Protein AF-A0A2E7HQ67-F1 (afdb_monomer)

Nearest PDB structures (foldseek):
  5z2c-assembly8_H  TM=2.410E-01  e=5.996E+00  Homo sapiens

Structure (mmCIF, N/CA/C/O backbone):
data_AF-A0A2E7HQ67-F1
#
_entry.id   AF-A0A2E7HQ67-F1
#
loop_
_atom_site.group_PDB
_atom_site.id
_atom_site.type_symbol
_atom_site.label_atom_id
_atom_site.label_alt_id
_atom_site.label_comp_id
_atom_site.label_asym_id
_atom_site.label_entity_id
_atom_site.label_seq_id
_atom_site.pdbx_PDB_ins_code
_atom_site.Cartn_x
_atom_site.Cartn_y
_atom_site.Cartn_z
_atom_site.occupancy
_atom_site.B_iso_or_equiv
_atom_site.auth_seq_id
_atom_site.auth_comp_id
_atom_site.auth_asym_id
_atom_site.auth_atom_id
_atom_site.pdbx_PDB_model_num
ATOM 1 N N . MET A 1 1 ? -14.224 23.869 -6.857 1.00 28.44 1 MET A N 1
ATOM 2 C CA . MET A 1 1 ? -14.855 23.280 -8.057 1.00 28.44 1 MET A CA 1
ATOM 3 C C . MET A 1 1 ? -14.082 22.012 -8.406 1.00 28.44 1 MET A C 1
ATOM 5 O O . MET A 1 1 ? -12.952 22.121 -8.859 1.00 28.44 1 MET A O 1
ATOM 9 N N . ILE A 1 2 ? -14.607 20.826 -8.082 1.00 31.45 2 ILE A N 1
ATOM 10 C CA . ILE A 1 2 ? -13.915 19.559 -8.374 1.00 31.45 2 ILE A CA 1
ATOM 11 C C . ILE A 1 2 ? -14.292 19.156 -9.799 1.00 31.45 2 ILE A C 1
ATOM 13 O O . ILE A 1 2 ? -15.446 18.819 -10.054 1.00 31.45 2 ILE A O 1
ATOM 17 N N . GLN A 1 3 ? -13.336 19.195 -10.728 1.00 32.03 3 GLN A N 1
ATOM 18 C CA . GLN A 1 3 ? -13.525 18.547 -12.023 1.00 32.03 3 GLN A CA 1
ATOM 19 C C . GLN A 1 3 ? -13.650 17.041 -11.783 1.00 32.03 3 GLN A C 1
ATOM 21 O O . GLN A 1 3 ? -12.678 16.374 -11.427 1.00 32.03 3 GLN A O 1
ATOM 26 N N . HIS A 1 4 ? -14.852 16.500 -11.983 1.00 40.19 4 HIS A N 1
ATOM 27 C CA . HIS A 1 4 ? -15.038 15.063 -12.121 1.00 40.19 4 HIS A CA 1
ATOM 28 C C . HIS A 1 4 ? -14.360 14.618 -13.419 1.00 40.19 4 HIS A C 1
ATOM 30 O O . HIS A 1 4 ? -14.983 14.599 -14.480 1.00 40.19 4 HIS A O 1
ATOM 36 N N . PHE A 1 5 ? -13.077 14.262 -13.333 1.00 53.22 5 PHE A N 1
ATOM 37 C CA . PHE A 1 5 ? -12.394 13.531 -14.392 1.00 53.22 5 PHE A CA 1
ATOM 38 C C . PHE A 1 5 ? -13.184 12.247 -14.664 1.00 53.22 5 PHE A C 1
ATOM 40 O O . PHE A 1 5 ? -13.186 11.314 -13.859 1.00 53.22 5 PHE A O 1
ATOM 47 N N . LYS A 1 6 ? -13.908 12.224 -15.789 1.00 64.12 6 LYS A N 1
ATOM 48 C CA . LYS A 1 6 ? -14.568 11.019 -16.288 1.00 64.12 6 LYS A CA 1
ATOM 49 C C . LYS A 1 6 ? -13.471 10.030 -16.674 1.00 64.12 6 LYS A C 1
ATOM 51 O O . LYS A 1 6 ? -12.767 10.248 -17.656 1.00 64.12 6 LYS A O 1
ATOM 56 N N . TYR A 1 7 ? -13.332 8.966 -15.885 1.00 70.19 7 TYR A N 1
ATOM 57 C CA . TYR A 1 7 ? -12.450 7.844 -16.198 1.00 70.19 7 TYR A CA 1
ATOM 58 C C . TYR A 1 7 ? -12.752 7.296 -17.594 1.00 70.19 7 TYR A C 1
ATOM 60 O O . TYR A 1 7 ? -13.919 7.223 -17.996 1.00 70.19 7 TYR A O 1
ATOM 68 N N . ASN A 1 8 ? -11.722 6.859 -18.316 1.00 81.38 8 ASN A N 1
ATOM 69 C CA . ASN A 1 8 ? -11.943 6.123 -19.557 1.00 81.38 8 ASN A CA 1
ATOM 70 C C . ASN A 1 8 ? -12.493 4.723 -19.220 1.00 81.38 8 ASN A C 1
ATOM 72 O O . ASN A 1 8 ? -11.781 3.897 -18.651 1.00 81.38 8 ASN A O 1
ATOM 76 N N . GLY A 1 9 ? -13.765 4.476 -19.551 1.00 81.38 9 GLY A N 1
ATOM 77 C CA . GLY A 1 9 ? -14.476 3.248 -19.179 1.00 81.38 9 GLY A CA 1
ATOM 78 C C . GLY A 1 9 ? -13.856 1.971 -19.749 1.00 81.38 9 GLY A C 1
ATOM 79 O O . GLY A 1 9 ? -13.684 1.008 -19.010 1.00 81.38 9 GLY A O 1
ATOM 80 N N . GLU A 1 10 ? -13.451 1.974 -21.022 1.00 84.38 10 GLU A N 1
ATOM 81 C CA . GLU A 1 10 ? -12.806 0.808 -21.646 1.00 84.38 10 GLU A CA 1
ATOM 82 C C . GLU A 1 10 ? -11.435 0.523 -21.025 1.00 84.38 10 GLU A C 1
ATOM 84 O O . GLU A 1 10 ? -11.124 -0.618 -20.688 1.00 84.38 10 GLU A O 1
ATOM 89 N N . ARG A 1 11 ? -10.638 1.566 -20.756 1.00 82.00 11 ARG A N 1
ATOM 90 C CA . ARG A 1 11 ? -9.356 1.407 -20.055 1.00 82.00 11 ARG A CA 1
ATOM 91 C C . ARG A 1 11 ? -9.545 0.861 -18.637 1.00 82.00 11 ARG A C 1
ATOM 93 O O . ARG A 1 11 ? -8.782 -0.004 -18.216 1.00 82.00 11 ARG A O 1
ATOM 100 N N . LEU A 1 12 ? -10.564 1.331 -17.915 1.00 86.81 12 LEU A N 1
ATOM 101 C CA . LEU A 1 12 ? -10.869 0.834 -16.574 1.00 86.81 12 LEU A CA 1
ATOM 102 C C . LEU A 1 12 ? -11.223 -0.663 -16.599 1.00 86.81 12 LEU A C 1
ATOM 104 O O . LEU A 1 12 ? -10.689 -1.396 -15.774 1.00 86.81 12 LEU A O 1
ATOM 108 N N . LYS A 1 13 ? -12.011 -1.134 -17.581 1.00 88.75 13 LYS A N 1
ATOM 109 C CA . LYS A 1 13 ? -12.299 -2.572 -17.767 1.00 88.75 13 LYS A CA 1
ATOM 110 C C . LYS A 1 13 ? -11.027 -3.404 -17.953 1.00 88.75 13 LYS A C 1
ATOM 112 O O . LYS A 1 13 ? -10.923 -4.473 -17.360 1.00 88.75 13 LYS A O 1
ATOM 117 N N . HIS A 1 14 ? -10.058 -2.925 -18.739 1.00 88.31 14 HIS A N 1
ATOM 118 C CA . HIS A 1 14 ? -8.780 -3.626 -18.912 1.00 88.31 14 HIS A CA 1
ATOM 119 C C . HIS A 1 14 ? -7.987 -3.721 -17.601 1.00 88.31 14 HIS A C 1
ATOM 121 O O . HIS A 1 14 ? -7.414 -4.773 -17.320 1.00 88.31 14 HIS A O 1
ATOM 127 N N . TYR A 1 15 ? -7.991 -2.672 -16.770 1.00 90.44 15 TYR A N 1
ATOM 128 C CA . TYR A 1 15 ? -7.360 -2.728 -15.449 1.00 90.44 15 TYR A CA 1
ATOM 129 C C . TYR A 1 15 ? -8.130 -3.600 -14.448 1.00 90.44 15 TYR A C 1
ATOM 131 O O . TYR A 1 15 ? -7.492 -4.315 -13.682 1.00 90.44 15 TYR A O 1
ATOM 139 N N . ASP A 1 16 ? -9.466 -3.591 -14.452 1.00 91.19 16 ASP A N 1
ATOM 140 C CA . ASP A 1 16 ? -10.273 -4.505 -13.630 1.00 91.19 16 ASP A CA 1
ATOM 141 C C . ASP A 1 16 ? -9.982 -5.969 -14.008 1.00 91.19 16 ASP A C 1
ATOM 143 O O . ASP A 1 16 ? -9.670 -6.775 -13.134 1.00 91.19 16 ASP A O 1
ATOM 147 N N . ALA A 1 17 ? -9.989 -6.308 -15.303 1.00 91.12 17 ALA A N 1
ATOM 148 C CA . ALA A 1 17 ? -9.655 -7.651 -15.785 1.00 91.12 17 ALA A CA 1
ATOM 149 C C . ALA A 1 17 ? -8.213 -8.060 -15.430 1.00 91.12 17 ALA A C 1
ATOM 151 O O . ALA A 1 17 ? -7.981 -9.178 -14.965 1.00 91.12 17 ALA A O 1
ATOM 152 N N . LEU A 1 18 ? -7.249 -7.141 -15.583 1.00 90.69 18 LEU A N 1
ATOM 153 C CA . LEU A 1 18 ? -5.870 -7.355 -15.148 1.00 90.69 18 LEU A CA 1
ATOM 154 C C . LEU A 1 18 ? -5.814 -7.684 -13.655 1.00 90.69 18 LEU A C 1
ATOM 156 O O . LEU A 1 18 ? -5.290 -8.733 -13.289 1.00 90.69 18 LEU A O 1
ATOM 160 N N . PHE A 1 19 ? -6.337 -6.818 -12.787 1.00 92.50 19 PHE A N 1
ATOM 161 C CA . PHE A 1 19 ? -6.188 -7.004 -11.347 1.00 92.50 19 PHE A CA 1
ATOM 162 C C . PHE A 1 19 ? -6.984 -8.200 -10.816 1.00 92.50 19 PHE A C 1
ATOM 164 O O . PHE A 1 19 ? -6.483 -8.879 -9.923 1.00 92.50 19 PHE A O 1
ATOM 171 N N . GLU A 1 20 ? -8.132 -8.551 -11.400 1.00 92.62 20 GLU A N 1
ATOM 172 C CA . GLU A 1 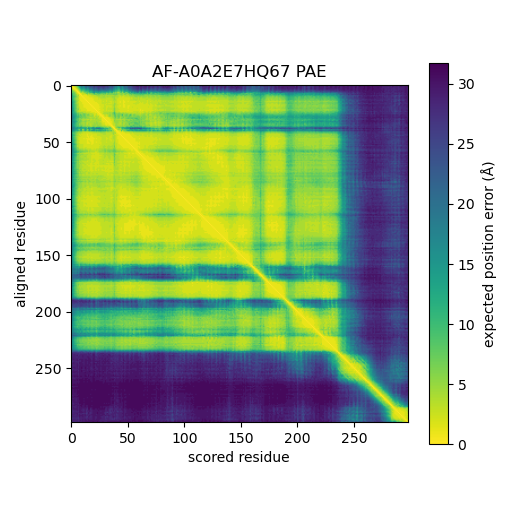20 ? -8.792 -9.829 -11.099 1.00 92.62 20 GLU A CA 1
ATOM 173 C C . GLU A 1 20 ? -7.893 -11.029 -11.443 1.00 92.62 20 GLU A C 1
ATOM 175 O O . GLU A 1 20 ? -7.732 -11.916 -10.605 1.00 92.62 20 GLU A O 1
ATOM 180 N N . SER A 1 21 ? -7.231 -11.034 -12.609 1.00 91.62 21 SER A N 1
ATOM 181 C CA . SER A 1 21 ? -6.288 -12.106 -12.979 1.00 91.62 21 SER A CA 1
ATOM 182 C C . SER A 1 21 ? -5.027 -12.128 -12.097 1.00 91.62 21 SER A C 1
ATOM 184 O O . SER A 1 21 ? -4.523 -13.198 -11.755 1.00 91.62 21 SER A O 1
ATOM 186 N N . VAL A 1 22 ? -4.532 -10.967 -11.648 1.00 90.69 22 VAL A N 1
ATOM 187 C CA . VAL A 1 22 ? -3.381 -10.870 -10.729 1.00 90.69 22 VAL A CA 1
ATOM 188 C C . VAL A 1 22 ? -3.737 -11.441 -9.357 1.00 90.69 22 VAL A C 1
ATOM 190 O O . VAL A 1 22 ? -2.976 -12.248 -8.816 1.00 90.69 22 VAL A O 1
ATOM 193 N N . LEU A 1 23 ? -4.911 -11.086 -8.823 1.00 91.00 23 LEU A N 1
ATOM 194 C CA . LEU A 1 23 ? -5.419 -11.604 -7.549 1.00 91.00 23 LEU A CA 1
ATOM 195 C C . LEU A 1 23 ? -5.818 -13.088 -7.626 1.00 91.00 23 LEU A C 1
ATOM 197 O O . LEU A 1 23 ? -5.727 -13.773 -6.611 1.00 91.00 23 LEU A O 1
ATOM 201 N N . ALA A 1 24 ? -6.200 -13.599 -8.801 1.00 89.62 24 ALA A N 1
ATOM 202 C CA . ALA A 1 24 ? -6.407 -15.030 -9.041 1.00 89.62 24 ALA A CA 1
ATOM 203 C C . ALA A 1 24 ? -5.090 -15.819 -9.199 1.00 89.62 24 ALA A C 1
ATOM 205 O O . ALA A 1 24 ? -5.031 -16.982 -8.820 1.00 89.62 24 ALA A O 1
ATOM 206 N N . GLY A 1 25 ? -4.028 -15.186 -9.713 1.00 87.75 25 GLY A N 1
ATOM 207 C CA . GLY A 1 25 ? -2.767 -15.856 -10.075 1.00 87.75 25 GLY A CA 1
ATOM 208 C C . GLY A 1 25 ? -2.684 -16.293 -11.546 1.00 87.75 25 GLY A C 1
ATOM 209 O O . GLY A 1 25 ? -1.703 -16.902 -11.950 1.00 87.75 25 GLY A O 1
ATOM 210 N N . GLU A 1 26 ? -3.671 -15.923 -12.362 1.00 89.81 26 GLU A N 1
ATOM 211 C CA . GLU A 1 26 ? -3.878 -16.374 -13.751 1.00 89.81 26 GLU A CA 1
ATOM 212 C C . GLU A 1 26 ? -3.370 -15.358 -14.799 1.00 89.81 26 GLU A C 1
ATOM 214 O O . GLU A 1 26 ? -3.684 -15.428 -15.986 1.00 89.81 26 GLU A O 1
ATOM 219 N N . HIS A 1 27 ? -2.616 -14.350 -14.362 1.00 85.25 27 HIS A N 1
ATOM 220 C CA . HIS A 1 27 ? -2.232 -13.204 -15.181 1.00 85.25 27 HIS A CA 1
ATOM 221 C C . HIS A 1 27 ? -1.064 -13.504 -16.139 1.00 85.25 27 HIS A C 1
ATOM 223 O O . HIS A 1 27 ? -0.036 -14.068 -15.764 1.00 85.25 27 HIS A O 1
ATOM 229 N N . SER A 1 28 ? -1.151 -13.006 -17.377 1.00 84.88 28 SER A N 1
ATOM 230 C CA . SER A 1 28 ? 0.008 -12.971 -18.276 1.00 84.88 28 SER A CA 1
ATOM 231 C C . SER A 1 28 ? 0.980 -11.871 -17.844 1.00 84.88 28 SER A C 1
ATOM 233 O O . SER A 1 28 ? 0.664 -10.682 -17.945 1.00 84.88 28 SER A O 1
ATOM 235 N N . LYS A 1 29 ? 2.191 -12.255 -17.416 1.00 79.00 29 LYS A N 1
ATOM 236 C CA . LYS A 1 29 ? 3.254 -11.322 -16.990 1.00 79.00 29 LYS A CA 1
ATOM 237 C C . LYS A 1 29 ? 3.586 -10.263 -18.051 1.00 79.00 29 LYS A C 1
ATOM 239 O O . LYS A 1 29 ? 3.866 -9.123 -17.699 1.00 79.00 29 LYS A O 1
ATOM 244 N N . ALA A 1 30 ? 3.511 -10.607 -19.339 1.00 77.56 30 ALA A N 1
ATOM 245 C CA . ALA A 1 30 ? 3.768 -9.669 -20.436 1.00 77.56 30 ALA A CA 1
ATOM 246 C C . ALA A 1 30 ? 2.645 -8.628 -20.606 1.00 77.56 30 ALA A C 1
ATOM 248 O O . ALA A 1 30 ? 2.921 -7.444 -20.790 1.00 77.56 30 ALA A O 1
ATOM 249 N N . VAL A 1 31 ? 1.379 -9.050 -20.507 1.00 78.38 31 VAL A N 1
ATOM 250 C CA . VAL A 1 31 ? 0.217 -8.144 -20.587 1.00 78.38 31 VAL A CA 1
ATOM 251 C C . VAL A 1 31 ? 0.168 -7.233 -19.359 1.00 78.38 31 VAL A C 1
ATOM 253 O O . VAL A 1 31 ? -0.016 -6.026 -19.492 1.00 78.38 31 VAL A O 1
ATOM 256 N N . ALA A 1 32 ? 0.406 -7.801 -18.176 1.00 80.50 32 ALA A N 1
ATOM 257 C CA . ALA A 1 32 ? 0.485 -7.072 -16.918 1.00 80.50 32 ALA A CA 1
ATOM 258 C C . ALA A 1 32 ? 1.593 -6.008 -16.932 1.00 80.50 32 ALA A C 1
ATOM 260 O O . ALA A 1 32 ? 1.319 -4.851 -16.622 1.00 80.50 32 ALA A O 1
ATOM 261 N N . ALA A 1 33 ? 2.810 -6.363 -17.363 1.00 79.56 33 ALA A N 1
ATOM 262 C CA . ALA A 1 33 ? 3.918 -5.417 -17.475 1.00 79.56 33 ALA A CA 1
ATOM 263 C C . ALA A 1 33 ? 3.577 -4.233 -18.395 1.00 79.56 33 ALA A C 1
ATOM 265 O O . ALA A 1 33 ? 3.714 -3.090 -17.976 1.00 79.56 33 ALA A O 1
ATOM 266 N N . ASN A 1 34 ? 3.054 -4.486 -19.602 1.00 77.44 34 ASN A N 1
ATOM 267 C CA . ASN A 1 34 ? 2.672 -3.423 -20.543 1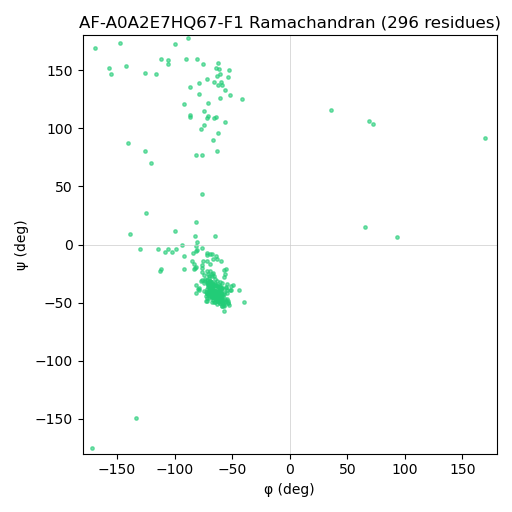.00 77.44 34 ASN A CA 1
ATOM 268 C C . ASN A 1 34 ? 1.609 -2.466 -19.975 1.00 77.44 34 ASN A C 1
ATOM 270 O O . ASN A 1 34 ? 1.674 -1.261 -20.206 1.00 77.44 34 ASN A O 1
ATOM 274 N N . LEU A 1 35 ? 0.637 -2.988 -19.223 1.00 76.62 35 LEU A N 1
ATOM 275 C CA . LEU A 1 35 ? -0.416 -2.182 -18.600 1.00 76.62 35 LEU A CA 1
ATOM 276 C C . LEU A 1 35 ? 0.092 -1.370 -17.393 1.00 76.62 35 LEU A C 1
ATOM 278 O O . LEU A 1 35 ? -0.391 -0.264 -17.162 1.00 76.62 35 LEU A O 1
ATOM 282 N N . LEU A 1 36 ? 1.088 -1.868 -16.655 1.00 80.06 36 LEU A N 1
ATOM 283 C CA . LEU A 1 36 ? 1.684 -1.178 -15.501 1.00 80.06 36 LEU A CA 1
ATOM 284 C C . LEU A 1 36 ? 2.717 -0.094 -15.878 1.00 80.06 36 LEU A C 1
ATOM 286 O O . LEU A 1 36 ? 3.187 0.627 -15.003 1.00 80.06 36 LEU A O 1
ATOM 290 N N . VAL A 1 37 ? 3.044 0.066 -17.165 1.00 78.25 37 VAL A N 1
ATOM 291 C CA . VAL A 1 37 ? 3.878 1.175 -17.677 1.00 78.25 37 VAL A CA 1
ATOM 292 C C . VAL A 1 37 ? 3.063 2.463 -17.917 1.00 78.25 37 VAL A C 1
ATOM 294 O O . VAL A 1 37 ? 3.644 3.544 -18.029 1.00 78.25 37 VAL A O 1
ATOM 297 N N . ASP A 1 38 ? 1.725 2.390 -17.987 1.00 67.62 38 ASP A N 1
ATOM 298 C CA . ASP A 1 38 ? 0.869 3.537 -18.333 1.00 67.62 38 ASP A CA 1
ATOM 299 C C . ASP A 1 38 ? 0.999 4.710 -17.343 1.00 67.62 38 ASP A C 1
ATOM 301 O O . ASP A 1 38 ? 1.150 4.568 -16.133 1.00 67.62 38 ASP A O 1
ATOM 305 N N . ILE A 1 39 ? 0.860 5.920 -17.870 1.00 56.78 39 ILE A N 1
ATOM 306 C CA . ILE A 1 39 ? 1.023 7.187 -17.148 1.00 56.78 39 ILE A CA 1
ATOM 307 C C . ILE A 1 39 ? -0.235 7.612 -16.361 1.00 56.78 39 ILE A C 1
ATOM 309 O O . ILE A 1 39 ? -0.293 8.734 -15.856 1.00 56.78 39 ILE A O 1
ATOM 313 N N . ARG A 1 40 ? -1.277 6.768 -16.277 1.00 66.69 40 ARG A N 1
ATOM 314 C CA . ARG A 1 40 ? -2.626 7.140 -15.786 1.00 66.69 40 ARG A CA 1
ATOM 315 C C . ARG A 1 40 ? -3.082 6.332 -14.571 1.00 66.69 40 ARG A C 1
ATOM 317 O O . ARG A 1 40 ? -4.027 5.550 -14.606 1.00 66.69 40 ARG A O 1
ATOM 324 N N . TRP A 1 41 ? -2.434 6.596 -13.443 1.00 72.88 41 TRP A N 1
ATOM 325 C CA . TRP A 1 41 ? -2.592 5.840 -12.194 1.00 72.88 41 TRP A CA 1
ATOM 326 C C . TRP A 1 41 ? -3.921 6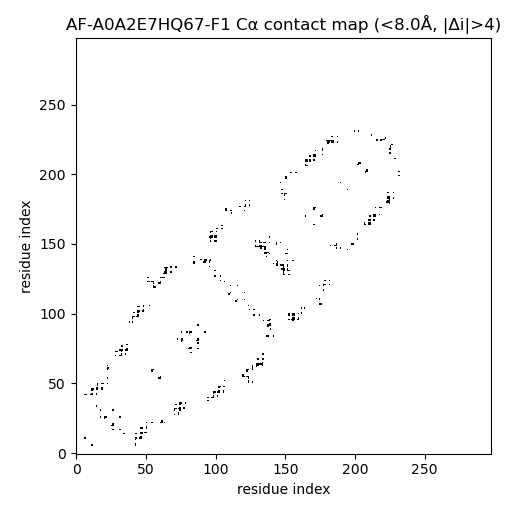.037 -11.450 1.00 72.88 41 TRP A C 1
ATOM 328 O O . TRP A 1 41 ? -4.207 5.319 -10.487 1.00 72.88 41 TRP A O 1
ATOM 338 N N . ALA A 1 42 ? -4.769 6.970 -11.894 1.00 76.81 42 ALA A N 1
ATOM 339 C CA . ALA A 1 42 ? -6.094 7.194 -11.318 1.00 76.81 42 ALA A CA 1
ATOM 340 C C . ALA A 1 42 ? -7.058 6.031 -11.622 1.00 76.81 42 ALA A C 1
ATOM 342 O O . ALA A 1 42 ? -7.750 5.565 -10.712 1.00 76.81 42 ALA A O 1
ATOM 343 N N . GLU A 1 43 ? -7.071 5.536 -12.863 1.00 84.44 43 GLU A N 1
ATOM 344 C CA . GLU A 1 43 ? -7.772 4.317 -13.274 1.00 84.44 43 GLU A CA 1
ATOM 345 C C . GLU A 1 43 ? -7.159 3.069 -12.622 1.00 84.44 43 GLU A C 1
ATOM 347 O O . GLU A 1 43 ? -7.892 2.276 -12.034 1.00 84.44 43 GLU A O 1
ATOM 352 N N . VAL A 1 44 ? -5.827 2.930 -12.657 1.00 88.50 44 VAL A N 1
ATOM 353 C CA . VAL A 1 44 ? -5.096 1.758 -12.129 1.00 88.50 44 VAL A CA 1
ATOM 354 C C . VAL A 1 44 ? -5.413 1.530 -10.646 1.00 88.50 44 VAL A C 1
ATOM 356 O O . VAL A 1 44 ? -5.889 0.466 -10.255 1.00 88.50 44 VAL A O 1
ATOM 359 N N . SER A 1 45 ? -5.254 2.565 -9.814 1.00 90.69 45 SER A N 1
ATOM 360 C CA . SER A 1 45 ? -5.583 2.498 -8.381 1.00 90.69 45 SER A CA 1
ATOM 361 C C . SER A 1 45 ? -7.084 2.340 -8.100 1.00 90.69 45 SER A C 1
ATOM 363 O O . SER A 1 45 ? -7.458 1.835 -7.043 1.00 90.69 45 SER A O 1
ATOM 365 N N . ARG A 1 46 ? -7.972 2.758 -9.018 1.00 90.12 46 ARG A N 1
ATOM 366 C CA . ARG A 1 46 ? -9.425 2.540 -8.896 1.00 90.12 46 ARG A CA 1
ATOM 367 C C . ARG A 1 46 ? -9.794 1.082 -9.148 1.00 90.12 46 ARG A C 1
ATOM 369 O O . ARG A 1 46 ? -10.540 0.523 -8.345 1.00 90.12 46 ARG A O 1
ATOM 376 N N . ALA A 1 47 ? -9.286 0.495 -10.228 1.00 92.56 47 ALA A N 1
ATOM 377 C CA . ALA A 1 47 ? -9.488 -0.912 -10.548 1.00 92.56 47 ALA A CA 1
ATOM 378 C C . ALA A 1 47 ? -8.917 -1.802 -9.441 1.00 92.56 47 ALA A C 1
ATOM 380 O O . ALA A 1 47 ? -9.648 -2.616 -8.883 1.00 92.56 47 ALA A O 1
ATOM 381 N N . PHE A 1 48 ? -7.664 -1.575 -9.027 1.00 94.25 48 PHE A N 1
ATOM 382 C CA . PHE A 1 48 ? -7.038 -2.385 -7.983 1.00 94.25 48 PHE A CA 1
ATOM 383 C C . PHE A 1 48 ? -7.801 -2.320 -6.653 1.00 94.25 48 PHE A C 1
ATOM 385 O O . PHE A 1 48 ? -8.157 -3.364 -6.109 1.00 94.25 48 PHE A O 1
ATOM 392 N N . ALA A 1 49 ? -8.163 -1.120 -6.173 1.00 94.75 49 ALA A N 1
ATOM 393 C CA . ALA A 1 49 ? -8.987 -0.981 -4.969 1.00 94.75 49 ALA A CA 1
ATOM 394 C C . ALA A 1 49 ? -10.331 -1.724 -5.101 1.00 94.75 49 ALA A C 1
ATOM 396 O O . ALA A 1 49 ? -10.759 -2.394 -4.165 1.00 94.75 49 ALA A O 1
ATOM 397 N N . SER A 1 50 ? -10.972 -1.653 -6.271 1.00 94.81 50 SER A N 1
ATOM 398 C CA . SER A 1 50 ? -12.253 -2.319 -6.541 1.00 94.81 50 SER A CA 1
ATOM 399 C C . SER A 1 50 ? -12.123 -3.849 -6.550 1.00 94.81 50 SER A C 1
ATOM 401 O O . SER A 1 50 ? -12.970 -4.531 -5.977 1.00 94.81 50 SER A O 1
ATOM 403 N N . CYS A 1 51 ? -11.037 -4.391 -7.110 1.00 96.00 51 CYS A N 1
ATOM 404 C CA . CYS A 1 51 ? -10.713 -5.820 -7.066 1.00 96.00 51 CYS A CA 1
ATOM 405 C C . CYS A 1 51 ? -10.440 -6.292 -5.626 1.00 96.00 51 CYS A C 1
ATOM 407 O O . CYS A 1 51 ? -11.004 -7.296 -5.191 1.00 96.00 51 CYS A O 1
ATOM 409 N N . LEU A 1 52 ? -9.646 -5.540 -4.850 1.00 96.38 52 LEU A N 1
ATOM 410 C CA . LEU A 1 52 ? -9.376 -5.841 -3.437 1.00 96.38 52 LEU A CA 1
ATOM 411 C C . LEU A 1 52 ? -10.657 -5.863 -2.590 1.00 96.38 52 LEU A C 1
ATOM 413 O O . LEU A 1 52 ? -10.819 -6.751 -1.755 1.00 96.38 52 LEU A O 1
ATOM 417 N N . LEU A 1 53 ? -11.575 -4.919 -2.820 1.00 95.06 53 LEU A N 1
ATOM 418 C CA . LEU A 1 53 ? -12.871 -4.849 -2.138 1.00 95.06 53 LEU A CA 1
ATOM 419 C C . LEU A 1 53 ? -13.772 -6.047 -2.470 1.00 95.06 53 LEU A C 1
ATOM 421 O O . LEU A 1 53 ? -14.397 -6.596 -1.566 1.00 95.06 53 LEU A O 1
ATOM 425 N N . ARG A 1 54 ? -13.824 -6.478 -3.739 1.00 94.94 54 ARG A N 1
ATOM 426 C CA . ARG A 1 54 ? -14.574 -7.681 -4.145 1.00 94.94 54 ARG A CA 1
ATOM 427 C C . ARG A 1 54 ? -13.964 -8.947 -3.538 1.00 94.94 54 ARG A C 1
ATOM 429 O O . ARG A 1 54 ? -14.672 -9.748 -2.934 1.00 94.94 54 ARG A O 1
ATOM 436 N N . ARG A 1 55 ? -12.645 -9.126 -3.655 1.00 94.62 55 ARG A N 1
ATOM 437 C CA . ARG A 1 55 ? -11.958 -10.346 -3.198 1.00 94.62 55 ARG A CA 1
ATOM 438 C C . ARG A 1 55 ? -11.944 -10.494 -1.676 1.00 94.62 55 ARG A C 1
ATOM 440 O O . ARG A 1 55 ? -12.146 -11.605 -1.195 1.00 94.62 55 ARG A O 1
ATOM 447 N N . SER A 1 56 ? -11.785 -9.407 -0.916 1.00 95.25 56 SER A N 1
ATOM 448 C CA . SER A 1 56 ? -11.763 -9.467 0.556 1.00 95.25 56 SER A CA 1
ATOM 449 C C . SER A 1 56 ? -13.096 -9.912 1.172 1.00 95.25 56 SER A C 1
ATOM 451 O O . SER A 1 56 ? -13.092 -10.554 2.230 1.00 95.25 56 SER A O 1
ATOM 453 N N . GLN A 1 57 ? -14.215 -9.612 0.497 1.00 93.19 57 GLN A N 1
ATOM 454 C CA . GLN A 1 57 ? -15.558 -10.080 0.850 1.00 93.19 57 GLN A CA 1
ATOM 455 C C . GLN A 1 57 ? -15.706 -11.592 0.654 1.00 93.19 57 GLN A C 1
ATOM 457 O O . GLN A 1 57 ? -16.246 -12.257 1.534 1.00 93.19 57 GLN A O 1
ATOM 462 N N . VAL A 1 58 ? -15.193 -12.129 -0.460 1.00 92.81 58 VAL A N 1
ATOM 463 C CA . VAL A 1 58 ? -15.297 -13.557 -0.809 1.00 92.81 58 VAL A CA 1
ATOM 464 C C . VAL A 1 58 ? -14.406 -14.429 0.078 1.00 92.81 58 VAL A C 1
ATOM 466 O O . VAL A 1 58 ? -14.853 -15.462 0.570 1.00 92.81 58 VAL A O 1
ATOM 469 N N . GLY A 1 59 ? -13.148 -14.044 0.308 1.00 90.00 59 GLY A N 1
ATOM 470 C CA . GLY A 1 59 ? -12.187 -14.953 0.931 1.00 90.00 59 GLY A CA 1
ATOM 471 C C . GLY A 1 59 ? -10.848 -14.319 1.305 1.00 90.00 59 GLY A C 1
ATOM 472 O O . GLY A 1 59 ? -10.686 -13.099 1.215 1.00 90.00 59 GLY A O 1
ATOM 473 N N . PRO A 1 60 ? -9.883 -15.128 1.781 1.00 91.44 60 PRO A N 1
ATOM 474 C CA . PRO A 1 60 ? -8.498 -14.689 1.883 1.00 91.44 60 PRO A CA 1
ATOM 475 C C . PRO A 1 60 ? -7.972 -14.308 0.494 1.00 91.44 60 PRO A C 1
ATOM 477 O O . PRO A 1 60 ? -8.250 -14.979 -0.499 1.00 91.44 60 PRO A O 1
ATOM 480 N N . ILE A 1 61 ? -7.203 -13.224 0.431 1.00 94.06 61 ILE A N 1
ATOM 481 C CA . ILE A 1 61 ? -6.454 -12.851 -0.769 1.00 94.06 61 ILE A CA 1
ATOM 482 C C . ILE A 1 61 ? -5.117 -13.594 -0.699 1.00 94.06 61 ILE A C 1
ATOM 484 O O . ILE A 1 61 ? -4.514 -13.662 0.372 1.00 94.06 61 ILE A O 1
ATOM 488 N N . ARG A 1 62 ? -4.685 -14.193 -1.814 1.00 93.44 62 ARG A N 1
ATOM 489 C CA . ARG A 1 62 ? -3.397 -14.898 -1.900 1.00 93.44 62 ARG A CA 1
ATOM 490 C C . ARG A 1 62 ? -2.219 -13.931 -1.663 1.00 93.44 62 ARG A C 1
ATOM 492 O O . ARG A 1 62 ? -2.378 -12.752 -1.978 1.00 93.44 62 ARG A O 1
ATOM 499 N N . PRO A 1 63 ? -1.042 -14.412 -1.222 1.00 94.00 63 PRO A N 1
ATOM 500 C CA . PRO A 1 63 ? 0.153 -13.579 -1.123 1.00 94.00 63 PRO A CA 1
ATOM 501 C C . PRO A 1 63 ? 0.521 -12.926 -2.464 1.00 94.00 63 PRO A C 1
ATOM 503 O O . PRO A 1 63 ? 0.548 -13.605 -3.495 1.00 94.00 63 PRO A O 1
ATOM 506 N N . LEU A 1 64 ? 0.809 -11.622 -2.450 1.00 94.00 64 LEU A N 1
ATOM 507 C CA . LEU A 1 64 ? 1.072 -10.816 -3.649 1.00 94.00 64 LEU A CA 1
ATOM 508 C C . LEU A 1 64 ? 2.516 -10.317 -3.780 1.00 94.00 64 LEU A C 1
ATOM 510 O O . LEU A 1 64 ? 2.914 -9.981 -4.890 1.00 94.00 64 LEU A O 1
ATOM 514 N N . ALA A 1 65 ? 3.297 -10.255 -2.696 1.00 92.88 65 ALA A N 1
ATOM 515 C CA . ALA A 1 65 ? 4.562 -9.508 -2.674 1.00 92.88 65 ALA A CA 1
ATOM 516 C C . ALA A 1 65 ? 5.574 -9.958 -3.748 1.00 92.88 65 ALA A C 1
ATOM 518 O O . ALA A 1 65 ? 6.032 -9.144 -4.548 1.00 92.88 65 ALA A O 1
ATOM 519 N N . ALA A 1 66 ? 5.878 -11.258 -3.826 1.00 91.44 66 ALA A N 1
ATOM 520 C CA . ALA A 1 66 ? 6.821 -11.785 -4.818 1.00 91.44 66 ALA A CA 1
ATOM 521 C C . ALA A 1 66 ? 6.314 -11.607 -6.263 1.00 91.44 66 ALA A C 1
ATOM 523 O O . ALA A 1 66 ? 7.042 -11.131 -7.133 1.00 91.44 66 ALA A O 1
ATOM 524 N N . ASP A 1 67 ? 5.043 -11.927 -6.514 1.00 89.94 67 ASP A N 1
ATOM 525 C CA . ASP A 1 67 ? 4.454 -11.846 -7.853 1.00 89.94 67 ASP A CA 1
ATOM 526 C C . ASP A 1 67 ? 4.343 -10.407 -8.355 1.00 89.94 67 ASP A C 1
ATOM 528 O O . ASP A 1 67 ? 4.708 -10.121 -9.495 1.00 89.94 67 ASP A O 1
ATOM 532 N N . PHE A 1 68 ? 3.881 -9.485 -7.510 1.00 91.06 68 PHE A N 1
ATOM 533 C CA . PHE A 1 68 ? 3.796 -8.070 -7.860 1.00 91.06 68 PHE A CA 1
ATOM 534 C C . PHE A 1 68 ? 5.197 -7.459 -8.028 1.00 91.06 68 PHE A C 1
ATOM 536 O O . PHE A 1 68 ? 5.390 -6.621 -8.908 1.00 91.06 68 PHE A O 1
ATOM 543 N N . GLY A 1 69 ? 6.189 -7.944 -7.269 1.00 91.50 69 GLY A N 1
ATOM 544 C CA . GLY A 1 69 ? 7.605 -7.612 -7.449 1.00 91.50 69 GLY A CA 1
ATOM 545 C C . GLY A 1 69 ? 8.108 -8.017 -8.836 1.00 91.50 69 GLY A C 1
ATOM 546 O O . GLY A 1 69 ? 8.645 -7.197 -9.576 1.00 91.50 69 GLY A O 1
ATOM 547 N N . HIS A 1 70 ? 7.831 -9.253 -9.261 1.00 90.56 70 HIS A N 1
ATOM 548 C CA . HIS A 1 70 ? 8.148 -9.713 -10.615 1.00 90.56 70 HIS A CA 1
ATOM 549 C C . HIS A 1 70 ? 7.404 -8.942 -11.718 1.00 90.56 70 HIS A C 1
ATOM 551 O O . HIS A 1 70 ? 7.938 -8.788 -12.819 1.00 90.56 70 HIS A O 1
ATOM 557 N N . LEU A 1 71 ? 6.188 -8.455 -11.452 1.00 90.56 71 LEU A N 1
ATOM 558 C CA . LEU A 1 71 ? 5.440 -7.625 -12.397 1.00 90.56 71 LEU A CA 1
ATOM 559 C C . LEU A 1 71 ? 6.045 -6.231 -12.564 1.00 90.56 71 LEU A C 1
ATOM 561 O O . LEU A 1 71 ? 6.204 -5.790 -13.704 1.00 90.56 71 LEU A O 1
ATOM 565 N N . ILE A 1 72 ? 6.404 -5.551 -11.470 1.00 91.44 72 ILE A N 1
ATOM 566 C CA . ILE A 1 72 ? 7.010 -4.216 -11.553 1.00 91.44 72 ILE A CA 1
ATOM 567 C C . ILE A 1 72 ? 8.442 -4.280 -12.103 1.00 91.44 72 ILE A C 1
ATOM 569 O O . ILE A 1 72 ? 8.794 -3.456 -12.946 1.00 91.44 72 ILE A O 1
ATOM 573 N N . ASP A 1 73 ? 9.214 -5.317 -11.753 1.00 92.19 73 ASP A N 1
ATOM 574 C CA . ASP A 1 73 ? 10.506 -5.631 -12.377 1.00 92.19 73 ASP A CA 1
ATOM 575 C C . ASP A 1 73 ? 10.370 -5.739 -13.896 1.00 92.19 73 ASP A C 1
ATOM 577 O O . ASP A 1 73 ? 11.135 -5.130 -14.649 1.00 92.19 73 ASP A O 1
ATOM 581 N N . ARG A 1 74 ? 9.370 -6.496 -14.365 1.00 91.06 74 ARG A N 1
ATOM 582 C CA . ARG A 1 74 ? 9.161 -6.687 -15.798 1.00 91.06 74 ARG A CA 1
ATOM 583 C C . ARG A 1 74 ? 8.645 -5.422 -16.484 1.00 91.06 74 ARG A C 1
ATOM 585 O O . ARG A 1 74 ? 9.025 -5.173 -17.624 1.00 91.06 74 ARG A O 1
ATOM 592 N N . ALA A 1 75 ? 7.826 -4.613 -15.812 1.00 90.38 75 ALA A N 1
ATOM 593 C CA . ALA A 1 75 ? 7.402 -3.307 -16.317 1.00 90.38 75 ALA A CA 1
ATOM 594 C C . ALA A 1 75 ? 8.599 -2.349 -16.475 1.00 90.38 75 ALA A C 1
ATOM 596 O O . ALA A 1 75 ? 8.736 -1.713 -17.519 1.00 90.38 75 ALA A O 1
ATOM 597 N N . ALA A 1 76 ? 9.505 -2.305 -15.492 1.00 91.38 76 ALA A N 1
ATOM 598 C CA . ALA A 1 76 ? 10.726 -1.502 -15.544 1.00 91.38 76 ALA A CA 1
ATOM 599 C C . ALA A 1 76 ? 11.681 -1.959 -16.666 1.00 91.38 76 ALA A C 1
ATOM 601 O O . ALA A 1 76 ? 12.182 -1.131 -17.429 1.00 91.38 76 ALA A O 1
ATOM 602 N N . GLU A 1 77 ? 11.871 -3.271 -16.844 1.00 92.06 77 GLU A N 1
ATOM 603 C CA . GLU A 1 77 ? 12.627 -3.817 -17.981 1.00 92.06 77 GLU A CA 1
ATOM 604 C C . GLU A 1 77 ? 12.025 -3.437 -19.335 1.00 92.06 77 GLU A C 1
ATOM 606 O O . GLU A 1 77 ? 12.757 -3.023 -20.231 1.00 92.06 77 GLU A O 1
ATOM 611 N N . VAL A 1 78 ? 10.707 -3.581 -19.497 1.00 89.19 78 VAL A N 1
ATOM 612 C CA . VAL A 1 78 ? 10.019 -3.303 -20.767 1.00 89.19 78 VAL A CA 1
ATOM 613 C C . VAL A 1 78 ? 10.035 -1.807 -21.097 1.00 89.19 78 VAL A C 1
ATOM 615 O O . VAL A 1 78 ? 10.204 -1.450 -22.260 1.00 89.19 78 VAL A O 1
ATOM 618 N N . ALA A 1 79 ? 9.901 -0.931 -20.097 1.00 89.12 79 ALA A N 1
ATOM 619 C CA . ALA A 1 79 ? 9.892 0.517 -20.302 1.00 89.12 79 ALA A CA 1
ATOM 620 C C . ALA A 1 79 ? 11.289 1.145 -20.441 1.00 89.12 79 ALA A C 1
ATOM 622 O O . ALA A 1 79 ? 11.444 2.123 -21.173 1.00 89.12 79 ALA A O 1
ATOM 623 N N . PHE A 1 80 ? 12.293 0.629 -19.721 1.00 91.19 80 PHE A N 1
ATOM 624 C CA . PHE A 1 80 ? 13.584 1.310 -19.530 1.00 91.19 80 PHE A CA 1
ATOM 625 C C . PHE A 1 80 ? 14.813 0.436 -19.819 1.00 91.19 80 PHE A C 1
ATOM 627 O O . PHE A 1 80 ? 15.941 0.917 -19.708 1.00 91.19 80 PHE A O 1
ATOM 634 N N . GLY A 1 81 ? 14.634 -0.849 -20.140 1.00 93.69 81 GLY A N 1
ATOM 635 C CA . GLY A 1 81 ? 15.738 -1.797 -20.328 1.00 93.69 81 GLY A CA 1
ATOM 636 C C . GLY A 1 81 ? 16.539 -2.084 -19.052 1.00 93.69 81 GLY A C 1
ATOM 637 O O . GLY A 1 81 ? 17.661 -2.585 -19.128 1.00 93.69 81 GLY A O 1
ATOM 638 N N . THR A 1 82 ? 16.022 -1.731 -17.870 1.00 92.69 82 THR A N 1
ATOM 639 C CA . THR A 1 82 ? 16.752 -1.866 -16.604 1.00 92.69 82 THR A CA 1
ATOM 640 C C . THR A 1 82 ? 15.824 -1.933 -15.392 1.00 92.69 82 THR A C 1
ATOM 642 O O . THR A 1 82 ? 14.743 -1.355 -15.395 1.00 92.69 82 THR A O 1
ATOM 645 N N . ARG A 1 83 ? 16.294 -2.605 -14.334 1.00 92.88 83 ARG A N 1
ATOM 646 C CA . ARG A 1 83 ? 15.692 -2.623 -12.987 1.00 92.88 83 ARG A CA 1
ATOM 647 C C . ARG A 1 83 ? 16.435 -1.722 -11.991 1.00 92.88 83 ARG A C 1
ATOM 649 O O . ARG A 1 83 ? 16.024 -1.571 -10.848 1.00 92.88 83 ARG A O 1
ATOM 656 N N . ALA A 1 84 ? 17.576 -1.151 -12.389 1.00 91.38 84 ALA A N 1
ATOM 657 C CA . ALA A 1 84 ? 18.434 -0.403 -11.478 1.00 91.38 84 ALA A CA 1
ATOM 658 C C . ALA A 1 84 ? 17.786 0.940 -11.112 1.00 91.38 84 ALA A C 1
ATOM 660 O O . ALA A 1 84 ? 17.770 1.843 -11.945 1.00 91.38 84 ALA A O 1
ATOM 661 N N . HIS A 1 85 ? 17.309 1.082 -9.869 1.00 90.19 85 HIS A N 1
ATOM 662 C CA . HIS A 1 85 ? 16.597 2.260 -9.337 1.00 90.19 85 HIS A CA 1
ATOM 663 C C . HIS A 1 85 ? 17.162 3.611 -9.808 1.00 90.19 85 HIS A C 1
ATOM 665 O O . HIS A 1 85 ? 16.430 4.423 -10.363 1.00 90.19 85 HIS A O 1
ATOM 671 N N . ALA A 1 86 ? 18.481 3.808 -9.708 1.00 89.88 86 ALA A N 1
ATOM 672 C CA . ALA A 1 86 ? 19.165 5.044 -10.109 1.00 89.88 86 ALA A CA 1
ATOM 673 C C . ALA A 1 86 ? 19.093 5.383 -11.619 1.00 89.88 86 ALA A C 1
ATOM 675 O O . ALA A 1 86 ? 19.505 6.468 -12.027 1.00 89.88 86 ALA A O 1
ATOM 676 N N . ARG A 1 87 ? 18.610 4.458 -12.456 1.00 91.81 87 ARG A N 1
ATOM 677 C CA . ARG A 1 87 ? 18.362 4.625 -13.898 1.00 91.81 87 ARG A CA 1
ATOM 678 C C . ARG A 1 87 ? 16.867 4.685 -14.242 1.00 91.81 87 ARG A C 1
ATOM 680 O O . ARG A 1 87 ? 16.529 4.949 -15.393 1.00 91.81 87 ARG A O 1
ATOM 687 N N . ILE A 1 88 ? 15.982 4.449 -13.273 1.00 90.81 88 ILE A N 1
ATOM 688 C CA . ILE A 1 88 ? 14.532 4.549 -13.451 1.00 90.81 88 ILE A CA 1
ATOM 689 C C . ILE A 1 88 ? 14.129 6.033 -13.412 1.00 90.81 88 ILE A C 1
ATOM 691 O O . ILE A 1 88 ? 14.507 6.746 -12.479 1.00 90.81 88 ILE A O 1
ATOM 695 N N . PRO A 1 89 ? 13.350 6.536 -14.386 1.00 89.75 89 PRO A N 1
ATOM 696 C CA . PRO A 1 89 ? 12.869 7.912 -14.358 1.00 89.75 89 PRO A CA 1
ATOM 697 C C . PRO A 1 89 ? 12.042 8.222 -13.104 1.00 89.75 89 PRO A C 1
ATOM 699 O O . PRO A 1 89 ? 11.147 7.465 -12.725 1.00 89.75 89 PRO A O 1
ATOM 702 N N . SER A 1 90 ? 12.272 9.392 -12.505 1.00 88.31 90 SER A N 1
ATOM 703 C CA . SER A 1 90 ? 11.598 9.817 -11.268 1.00 88.31 90 SER A CA 1
ATOM 704 C C . SER A 1 90 ? 10.069 9.841 -11.363 1.00 88.31 90 SER A C 1
ATOM 706 O O . SER A 1 90 ? 9.400 9.614 -10.359 1.00 88.31 90 SER A O 1
ATOM 708 N N . TRP A 1 91 ? 9.504 10.051 -12.558 1.00 87.44 91 TRP A N 1
ATOM 709 C CA . TRP A 1 91 ? 8.057 9.982 -12.780 1.00 87.44 91 TRP A CA 1
ATOM 710 C C . TRP A 1 91 ? 7.490 8.574 -12.548 1.00 87.44 91 TRP A C 1
ATOM 712 O O . TRP A 1 91 ? 6.381 8.448 -12.039 1.00 87.44 91 TRP A O 1
ATOM 722 N N . PHE A 1 92 ? 8.238 7.515 -12.877 1.00 88.44 92 PHE A N 1
ATOM 723 C CA . PHE A 1 92 ? 7.810 6.131 -12.656 1.00 88.44 92 PHE A CA 1
ATOM 724 C C . PHE A 1 92 ? 7.856 5.793 -11.164 1.00 88.44 92 PHE A C 1
ATOM 726 O O . PHE A 1 92 ? 6.911 5.224 -10.626 1.00 88.44 92 PHE A O 1
ATOM 733 N N . LEU A 1 93 ? 8.907 6.248 -10.476 1.00 89.94 93 LEU A N 1
ATOM 734 C CA . LEU A 1 93 ? 9.035 6.104 -9.027 1.00 89.94 93 LEU A CA 1
ATOM 735 C C . LEU A 1 93 ? 7.878 6.806 -8.290 1.00 89.94 93 LEU A C 1
ATOM 737 O O . LEU A 1 93 ? 7.171 6.185 -7.500 1.00 89.94 93 LEU A O 1
ATOM 741 N N . GLN A 1 94 ? 7.609 8.074 -8.625 1.00 87.25 94 GLN A N 1
ATOM 742 C CA . GLN A 1 94 ? 6.487 8.855 -8.079 1.00 87.25 94 GLN A CA 1
ATOM 743 C C . GLN A 1 94 ? 5.116 8.239 -8.386 1.00 87.25 94 GLN A C 1
ATOM 745 O O . GLN A 1 94 ? 4.188 8.364 -7.586 1.00 87.25 94 GLN A O 1
ATOM 750 N N . ASN A 1 95 ? 4.972 7.570 -9.530 1.00 87.25 95 ASN A N 1
ATOM 751 C CA . ASN A 1 95 ? 3.740 6.890 -9.906 1.00 87.25 95 ASN A CA 1
ATOM 752 C C . ASN A 1 95 ? 3.433 5.688 -8.998 1.00 87.25 95 ASN A C 1
ATOM 754 O O . ASN A 1 95 ? 2.273 5.515 -8.623 1.00 87.25 95 ASN A O 1
ATOM 758 N N . ASN A 1 96 ? 4.443 4.921 -8.571 1.00 90.25 96 ASN A N 1
ATOM 759 C CA . ASN A 1 96 ? 4.260 3.852 -7.582 1.00 90.25 96 ASN A CA 1
ATOM 760 C C . ASN A 1 96 ? 3.833 4.413 -6.214 1.00 90.25 96 ASN A C 1
ATOM 762 O O . ASN A 1 96 ? 2.906 3.886 -5.594 1.00 90.25 96 ASN A O 1
ATOM 766 N N . GLU A 1 97 ? 4.419 5.535 -5.776 1.00 88.38 97 GLU A N 1
ATOM 767 C CA . GLU A 1 97 ? 3.978 6.230 -4.554 1.00 88.38 97 GLU A CA 1
ATOM 768 C C . GLU A 1 97 ? 2.510 6.685 -4.672 1.00 88.38 97 GLU A C 1
ATOM 770 O O . GLU A 1 97 ? 1.673 6.425 -3.801 1.00 88.38 97 GLU A O 1
ATOM 775 N N . ALA A 1 98 ? 2.163 7.316 -5.798 1.00 87.31 98 ALA A N 1
ATOM 776 C CA . ALA A 1 98 ? 0.811 7.784 -6.076 1.00 87.31 98 ALA A CA 1
ATOM 777 C C . ALA A 1 98 ? -0.202 6.630 -6.168 1.00 87.31 98 ALA A C 1
ATOM 779 O O . ALA A 1 98 ? -1.340 6.784 -5.719 1.00 87.31 98 ALA A O 1
ATOM 780 N N . PHE A 1 99 ? 0.192 5.477 -6.709 1.00 90.38 99 PHE A N 1
ATOM 781 C CA . PHE A 1 99 ? -0.627 4.269 -6.771 1.00 90.38 99 PHE A CA 1
ATOM 782 C C . PHE A 1 99 ? -0.958 3.730 -5.380 1.00 90.38 99 PHE A C 1
ATOM 784 O O . PHE A 1 99 ? -2.139 3.533 -5.079 1.00 90.38 99 PHE A O 1
ATOM 791 N N . LEU A 1 100 ? 0.051 3.552 -4.522 1.00 91.88 100 LEU A N 1
ATOM 792 C CA . LEU A 1 100 ? -0.126 3.085 -3.147 1.00 91.88 100 LEU A CA 1
ATOM 793 C C . LEU A 1 100 ? -1.044 4.029 -2.359 1.00 91.88 100 LEU A C 1
ATOM 795 O O . LEU A 1 100 ? -2.082 3.606 -1.839 1.00 91.88 100 LEU A O 1
ATOM 799 N N . ALA A 1 101 ? -0.735 5.329 -2.358 1.00 88.81 101 ALA A N 1
ATOM 800 C CA . ALA A 1 101 ? -1.517 6.324 -1.632 1.00 88.81 101 ALA A CA 1
ATOM 801 C C . ALA A 1 101 ? -2.949 6.479 -2.173 1.00 88.81 101 ALA A C 1
ATOM 803 O O . ALA A 1 101 ? -3.909 6.576 -1.404 1.00 88.81 101 ALA A O 1
ATOM 804 N N . SER A 1 102 ? -3.130 6.471 -3.497 1.00 88.81 102 SER A N 1
ATOM 805 C CA . SER A 1 102 ? -4.456 6.622 -4.104 1.00 88.81 102 SER A CA 1
ATOM 806 C C . SER A 1 102 ? -5.297 5.342 -4.017 1.00 88.81 102 SER A C 1
ATOM 808 O O . SER A 1 102 ? -6.526 5.435 -4.038 1.00 88.81 102 SER A O 1
ATOM 810 N N . THR A 1 103 ? -4.682 4.162 -3.894 1.00 92.88 103 THR A N 1
ATOM 811 C CA . THR A 1 103 ? -5.386 2.906 -3.573 1.00 92.88 103 THR A CA 1
ATOM 812 C C . THR A 1 103 ? -5.838 2.922 -2.116 1.00 92.88 103 THR A C 1
ATOM 814 O O . THR A 1 103 ? -7.026 2.728 -1.857 1.00 92.88 103 THR A O 1
ATOM 817 N N . MET A 1 104 ? -4.940 3.264 -1.182 1.00 92.12 104 MET A N 1
ATOM 818 C CA . MET A 1 104 ? -5.254 3.407 0.244 1.00 92.12 104 MET A CA 1
ATOM 819 C C . MET A 1 104 ? -6.447 4.343 0.470 1.00 92.12 104 MET A C 1
ATOM 821 O O . MET A 1 104 ? -7.441 3.955 1.085 1.00 92.12 104 MET A O 1
ATOM 825 N N . GLN A 1 105 ? -6.399 5.549 -0.108 1.00 88.06 105 GLN A N 1
ATOM 826 C CA . GLN A 1 105 ? -7.481 6.526 0.013 1.00 88.06 105 GLN A CA 1
ATOM 827 C C . GLN A 1 105 ? -8.821 5.986 -0.511 1.00 88.06 105 GLN A C 1
ATOM 829 O O . GLN A 1 105 ? -9.865 6.289 0.068 1.00 88.06 105 GLN A O 1
ATOM 834 N N . LYS A 1 106 ? -8.825 5.193 -1.593 1.00 89.94 106 LYS A N 1
ATOM 835 C CA . LYS A 1 106 ? -10.059 4.608 -2.148 1.00 89.94 106 LYS A CA 1
ATOM 836 C C . LYS A 1 106 ? -10.629 3.512 -1.254 1.00 89.94 106 LYS A C 1
ATOM 838 O O . LYS A 1 106 ? -11.836 3.528 -1.033 1.00 89.94 106 LYS A O 1
ATOM 843 N N . LEU A 1 107 ? -9.789 2.627 -0.710 1.00 93.06 107 LEU A N 1
ATOM 844 C CA . LEU A 1 107 ? -10.214 1.612 0.263 1.00 93.06 107 LEU A CA 1
ATOM 845 C C . LEU A 1 107 ? -10.841 2.275 1.495 1.00 93.06 107 LEU A C 1
ATOM 847 O O . LEU A 1 107 ? -11.987 1.993 1.829 1.00 93.06 107 LEU A O 1
ATOM 851 N N . LEU A 1 108 ? -10.129 3.228 2.105 1.00 89.88 108 LEU A N 1
ATOM 852 C CA . LEU A 1 108 ? -10.605 3.997 3.255 1.00 89.88 108 LEU A CA 1
ATOM 853 C C . LEU A 1 108 ? -11.936 4.716 2.967 1.00 89.88 108 LEU A C 1
ATOM 855 O O . LEU A 1 108 ? -12.874 4.622 3.756 1.00 89.88 108 LEU A O 1
ATOM 859 N N . THR A 1 109 ? -12.049 5.391 1.817 1.00 87.50 109 THR A N 1
ATOM 860 C CA . THR A 1 109 ? -13.279 6.106 1.421 1.00 87.50 109 THR A CA 1
ATOM 861 C C . THR A 1 109 ? -14.455 5.153 1.203 1.00 87.50 109 THR A C 1
ATOM 863 O O . THR A 1 109 ? -15.569 5.456 1.633 1.00 87.50 109 THR A O 1
ATOM 866 N N . GLU A 1 110 ? -14.240 4.004 0.555 1.00 90.50 110 GLU A N 1
ATOM 867 C CA . GLU A 1 110 ? -15.312 3.028 0.345 1.00 90.50 110 GLU A CA 1
ATOM 868 C C . GLU A 1 110 ? -15.734 2.375 1.664 1.00 90.50 110 GLU A C 1
ATOM 870 O O . GLU A 1 110 ? -16.932 2.249 1.890 1.00 90.50 110 GLU A O 1
ATOM 875 N N . PHE A 1 111 ? -14.803 2.056 2.570 1.00 91.19 111 PHE A N 1
ATOM 876 C CA . PHE A 1 111 ? -15.144 1.507 3.885 1.00 91.19 111 PHE A CA 1
ATOM 877 C C . PHE A 1 111 ? -15.872 2.511 4.805 1.00 91.19 111 PHE A C 1
ATOM 879 O O . PHE A 1 111 ? -16.647 2.076 5.652 1.00 91.19 111 PHE A O 1
ATOM 886 N N . LEU A 1 112 ? -15.714 3.836 4.634 1.00 86.81 112 LEU A N 1
ATOM 887 C CA . LEU A 1 112 ? -16.628 4.808 5.273 1.00 86.81 112 LEU A CA 1
ATOM 888 C C . LEU A 1 112 ? -18.036 4.731 4.688 1.00 86.81 112 LEU A C 1
ATOM 890 O O . LEU A 1 112 ? -19.025 4.790 5.412 1.00 86.81 112 LEU A O 1
ATOM 894 N N . ARG A 1 113 ? -18.122 4.671 3.357 1.00 87.38 113 ARG A N 1
ATOM 895 C CA . ARG A 1 113 ? -19.387 4.735 2.617 1.00 87.38 113 ARG A CA 1
ATOM 896 C C . ARG A 1 113 ? -20.194 3.441 2.733 1.00 87.38 113 ARG A C 1
ATOM 898 O O . ARG A 1 113 ? -21.418 3.465 2.629 1.00 87.38 113 ARG A O 1
ATOM 905 N N . ARG A 1 114 ? -19.498 2.320 2.898 1.00 87.81 114 ARG A N 1
ATOM 906 C CA . ARG A 1 114 ? -20.013 0.964 3.065 1.00 87.81 114 ARG A CA 1
ATOM 907 C C . ARG A 1 114 ? -19.156 0.254 4.119 1.00 87.81 114 ARG A C 1
ATOM 909 O O . ARG A 1 114 ? -18.168 -0.388 3.755 1.00 87.81 114 ARG A O 1
ATOM 916 N N . PRO A 1 115 ? -19.508 0.386 5.410 1.00 86.69 115 PRO A N 1
ATOM 917 C CA . PRO A 1 115 ? -18.816 -0.304 6.490 1.00 86.69 115 PRO A CA 1
ATOM 918 C C . PRO A 1 115 ? -18.703 -1.805 6.214 1.00 86.69 115 PRO A C 1
ATOM 920 O O . PRO A 1 115 ? -19.689 -2.465 5.888 1.00 86.69 115 PRO A O 1
ATOM 923 N N . ALA A 1 116 ? -17.485 -2.3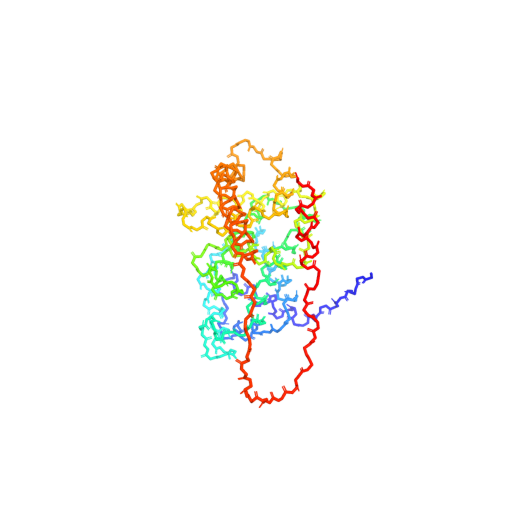24 6.330 1.00 89.50 116 ALA A N 1
ATOM 924 C CA . ALA A 1 116 ? -17.155 -3.729 6.128 1.00 89.50 116 ALA A CA 1
ATOM 925 C C . ALA A 1 116 ? -16.744 -4.369 7.459 1.00 89.50 116 ALA A C 1
ATOM 927 O O . ALA A 1 116 ? -16.327 -3.679 8.391 1.00 89.50 116 ALA A O 1
ATOM 928 N N . ALA A 1 117 ? -16.820 -5.698 7.552 1.00 92.38 117 ALA A N 1
ATOM 929 C CA . ALA A 1 117 ? -16.345 -6.398 8.742 1.00 92.38 117 ALA A CA 1
ATOM 930 C C . ALA A 1 117 ? -14.822 -6.187 8.919 1.00 92.38 117 ALA A C 1
ATOM 932 O O . ALA A 1 117 ? -14.101 -6.187 7.914 1.00 92.38 117 ALA A O 1
ATOM 933 N N . PRO A 1 118 ? -14.289 -6.089 10.156 1.00 91.94 118 PRO A N 1
ATOM 934 C CA . PRO A 1 118 ? -12.856 -5.891 10.390 1.00 91.94 118 PRO A CA 1
ATOM 935 C C . PRO A 1 118 ? -11.968 -6.887 9.636 1.00 91.94 118 PRO A C 1
ATOM 937 O O . PRO A 1 118 ? -10.975 -6.492 9.037 1.00 91.94 118 PRO A O 1
ATOM 940 N N . LEU A 1 119 ? -12.367 -8.161 9.552 1.00 94.31 119 LEU A N 1
ATOM 941 C CA . LEU A 1 119 ? -11.643 -9.184 8.790 1.00 94.31 119 LEU A CA 1
ATOM 942 C C . LEU A 1 119 ? -11.529 -8.863 7.284 1.00 94.31 119 LEU A C 1
ATOM 944 O O . LEU A 1 119 ? -10.486 -9.113 6.682 1.00 94.31 119 LEU A O 1
ATOM 948 N N . GLN A 1 120 ? -12.568 -8.288 6.671 1.00 95.25 120 GLN A N 1
ATOM 949 C CA . GLN A 1 120 ? -12.557 -7.888 5.256 1.00 95.25 120 GLN A CA 1
ATOM 950 C C . GLN A 1 120 ? -11.630 -6.683 5.037 1.00 95.25 120 GLN A C 1
ATOM 952 O O . GLN A 1 120 ? -10.834 -6.679 4.096 1.00 95.25 120 GLN A O 1
ATOM 957 N N . MET A 1 121 ? -11.665 -5.702 5.947 1.00 95.44 121 MET A N 1
ATOM 958 C CA . MET A 1 121 ? -10.729 -4.572 5.932 1.00 95.44 121 MET A CA 1
ATOM 959 C C . MET A 1 121 ? -9.281 -5.057 6.089 1.00 95.44 121 MET A C 1
ATOM 961 O O . MET A 1 121 ? -8.433 -4.714 5.264 1.00 95.44 121 MET A O 1
ATOM 965 N N . ARG A 1 122 ? -9.006 -5.948 7.056 1.00 95.56 122 ARG A N 1
ATOM 966 C CA . ARG A 1 122 ? -7.662 -6.510 7.277 1.00 95.56 122 ARG A CA 1
ATOM 967 C C . ARG A 1 122 ? -7.134 -7.307 6.083 1.00 95.56 122 ARG A C 1
ATOM 969 O O . ARG A 1 122 ? -5.949 -7.209 5.774 1.00 95.56 122 ARG A O 1
ATOM 976 N N . ARG A 1 123 ? -7.989 -8.044 5.364 1.00 96.69 123 ARG A N 1
ATOM 977 C CA . ARG A 1 123 ? -7.617 -8.727 4.106 1.00 96.69 123 ARG A CA 1
ATOM 978 C C . ARG A 1 123 ? -7.225 -7.735 3.008 1.00 96.69 123 ARG A C 1
ATOM 980 O O . ARG A 1 123 ? -6.175 -7.900 2.394 1.00 96.69 123 ARG A O 1
ATOM 987 N N . ALA A 1 124 ? -8.030 -6.693 2.787 1.00 96.62 124 ALA A N 1
ATOM 988 C CA . ALA A 1 124 ? -7.755 -5.685 1.761 1.00 96.62 124 ALA A CA 1
ATOM 989 C C . ALA A 1 124 ? -6.479 -4.877 2.060 1.00 96.62 124 ALA A C 1
ATOM 991 O O . ALA A 1 124 ? -5.655 -4.678 1.168 1.00 96.62 124 ALA A O 1
ATOM 992 N N . PHE A 1 125 ? -6.276 -4.460 3.315 1.00 95.69 125 PHE A N 1
ATOM 993 C CA . PHE A 1 125 ? -5.048 -3.775 3.722 1.00 95.69 125 PHE A CA 1
ATOM 994 C C . PHE A 1 125 ? -3.824 -4.702 3.683 1.00 95.69 125 PHE A C 1
ATOM 996 O O . PHE A 1 125 ? -2.773 -4.259 3.240 1.00 95.69 125 PHE A O 1
ATOM 1003 N N . THR A 1 126 ? -3.949 -5.985 4.049 1.00 95.94 126 THR A N 1
ATOM 1004 C CA . THR A 1 126 ? -2.854 -6.976 3.931 1.00 95.94 126 THR A CA 1
ATOM 1005 C C . THR A 1 126 ? -2.337 -7.072 2.499 1.00 95.94 126 THR A C 1
ATOM 1007 O O . THR A 1 126 ? -1.140 -6.919 2.277 1.00 95.94 126 THR A O 1
ATOM 1010 N N . ALA A 1 127 ? -3.236 -7.228 1.527 1.00 96.44 127 ALA A N 1
ATOM 1011 C CA . ALA A 1 127 ? -2.863 -7.262 0.116 1.00 96.44 127 ALA A CA 1
ATOM 1012 C C . ALA A 1 127 ? -2.190 -5.953 -0.348 1.00 96.44 127 ALA A C 1
ATOM 1014 O O . ALA A 1 127 ? -1.250 -5.986 -1.140 1.00 96.44 127 ALA A O 1
ATOM 1015 N N . LEU A 1 128 ? -2.618 -4.794 0.170 1.00 96.19 128 LEU A N 1
ATOM 1016 C CA 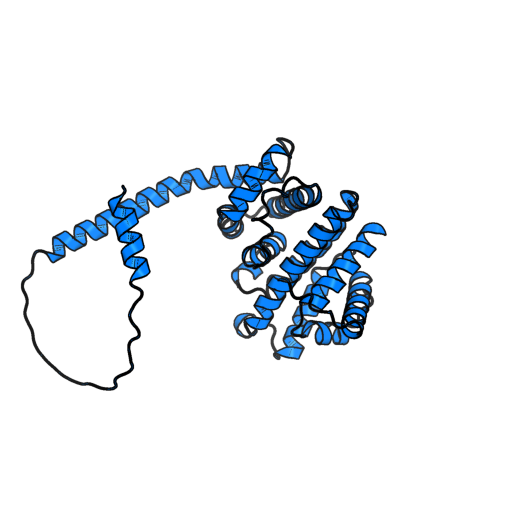. LEU A 1 128 ? -1.966 -3.513 -0.123 1.00 96.19 128 LEU A CA 1
ATOM 1017 C C . LEU A 1 128 ? -0.579 -3.382 0.537 1.00 96.19 128 LEU A C 1
ATOM 1019 O O . LEU A 1 128 ? 0.319 -2.820 -0.084 1.00 96.19 128 LEU A O 1
ATOM 1023 N N . PHE A 1 129 ? -0.369 -3.924 1.742 1.00 95.00 129 PHE A N 1
ATOM 1024 C CA . PHE A 1 129 ? 0.957 -3.989 2.373 1.00 95.00 129 PHE A CA 1
ATOM 1025 C C . PHE A 1 129 ? 1.927 -4.867 1.585 1.00 95.00 129 PHE A C 1
ATOM 1027 O O . PHE A 1 129 ? 3.080 -4.491 1.417 1.00 95.00 129 PHE A O 1
ATOM 1034 N N . GLU A 1 130 ? 1.468 -6.003 1.066 1.00 95.69 130 GLU A N 1
ATOM 1035 C CA . GLU A 1 130 ? 2.286 -6.886 0.227 1.00 95.69 130 GLU A CA 1
ATOM 1036 C C . GLU A 1 130 ? 2.635 -6.248 -1.123 1.00 95.69 130 GLU A C 1
ATOM 1038 O O . GLU A 1 130 ? 3.747 -6.407 -1.618 1.00 95.69 130 GLU A O 1
ATOM 1043 N N . VAL A 1 131 ? 1.727 -5.461 -1.701 1.00 95.50 131 VAL A N 1
ATOM 1044 C CA . VAL A 1 131 ? 2.034 -4.657 -2.892 1.00 95.50 131 VAL A CA 1
ATOM 1045 C C . VAL A 1 131 ? 2.974 -3.489 -2.569 1.00 95.50 131 VAL A C 1
ATOM 1047 O O . VAL A 1 131 ? 3.822 -3.151 -3.387 1.00 95.50 131 VAL A O 1
ATOM 1050 N N . ALA A 1 132 ? 2.906 -2.899 -1.374 1.00 94.50 132 ALA A N 1
ATOM 1051 C CA . ALA A 1 132 ? 3.893 -1.910 -0.939 1.00 94.50 132 ALA A CA 1
ATOM 1052 C C . ALA A 1 132 ? 5.281 -2.533 -0.685 1.00 94.50 132 ALA A C 1
ATOM 1054 O O . ALA A 1 132 ? 6.288 -1.928 -1.041 1.00 94.50 132 ALA A O 1
ATOM 1055 N N . GLU A 1 133 ? 5.336 -3.756 -0.149 1.00 93.62 133 GLU A N 1
ATOM 1056 C CA . GLU A 1 133 ? 6.559 -4.563 -0.011 1.00 93.62 133 GLU A CA 1
ATOM 1057 C C . GLU A 1 133 ? 7.199 -4.834 -1.382 1.00 93.62 133 GLU A C 1
ATOM 1059 O O . GLU A 1 133 ? 8.404 -4.674 -1.544 1.00 93.62 133 GLU A O 1
ATOM 1064 N N . ALA A 1 134 ? 6.388 -5.156 -2.395 1.00 93.12 134 ALA A N 1
ATOM 1065 C CA . ALA A 1 134 ? 6.839 -5.331 -3.775 1.00 93.12 134 ALA A CA 1
ATOM 1066 C C . ALA A 1 134 ? 7.372 -4.040 -4.427 1.00 93.12 134 ALA A C 1
ATOM 1068 O O . ALA A 1 134 ? 8.284 -4.083 -5.251 1.00 93.12 134 ALA A O 1
ATOM 1069 N N . LEU A 1 135 ? 6.777 -2.890 -4.095 1.00 92.88 135 LEU A N 1
ATOM 1070 C CA . LEU A 1 135 ? 7.056 -1.606 -4.744 1.00 92.88 135 LEU A CA 1
ATOM 1071 C C . LEU A 1 135 ? 8.148 -0.774 -4.061 1.00 92.88 135 LEU A C 1
ATOM 1073 O O . LEU A 1 135 ? 8.586 0.216 -4.647 1.00 92.88 135 LEU A O 1
ATOM 1077 N N . LYS A 1 136 ? 8.616 -1.150 -2.864 1.00 90.50 136 LYS A N 1
ATOM 1078 C CA . LYS A 1 136 ? 9.569 -0.357 -2.064 1.00 90.50 136 LYS A CA 1
ATOM 1079 C C . LYS A 1 136 ? 10.869 -0.002 -2.805 1.00 90.50 136 LYS A C 1
ATOM 1081 O O . LYS A 1 136 ? 11.340 1.127 -2.709 1.00 90.50 136 LYS A O 1
ATOM 1086 N N . SER A 1 137 ? 11.380 -0.914 -3.636 1.00 89.75 137 SER A N 1
ATOM 1087 C CA . SER A 1 137 ? 12.572 -0.711 -4.482 1.00 89.75 137 SER A CA 1
ATOM 1088 C C . SER A 1 137 ? 12.321 0.152 -5.730 1.00 89.75 137 SER A C 1
ATOM 1090 O O . SER A 1 137 ? 13.255 0.444 -6.474 1.00 89.75 137 SER A O 1
ATOM 1092 N N . TYR A 1 138 ? 11.074 0.574 -5.958 1.00 90.50 138 TYR A N 1
ATOM 1093 C CA . TYR A 1 138 ? 10.618 1.412 -7.072 1.00 90.50 138 TYR A CA 1
ATOM 1094 C C . TYR A 1 138 ? 9.878 2.675 -6.588 1.00 90.50 138 TYR A C 1
ATOM 1096 O O . TYR A 1 138 ? 9.040 3.222 -7.307 1.00 90.50 138 TYR A O 1
ATOM 1104 N N . MET A 1 139 ? 10.201 3.153 -5.383 1.00 88.69 139 MET A N 1
ATOM 1105 C CA . MET A 1 139 ? 9.749 4.433 -4.822 1.00 88.69 139 MET A CA 1
ATOM 1106 C C . MET A 1 139 ? 10.813 5.537 -4.951 1.00 88.69 139 MET A C 1
ATOM 1108 O O . MET A 1 139 ? 11.936 5.285 -5.381 1.00 88.69 139 MET A O 1
ATOM 1112 N N . GLY A 1 140 ? 10.479 6.787 -4.615 1.00 82.62 140 GLY A N 1
ATOM 1113 C CA . GLY A 1 140 ? 11.385 7.932 -4.763 1.00 82.62 140 GLY A CA 1
ATOM 1114 C C . GLY A 1 140 ? 12.575 7.927 -3.796 1.00 82.62 140 GLY A C 1
ATOM 1115 O O . GLY A 1 140 ? 13.649 8.405 -4.159 1.00 82.62 140 GLY A O 1
ATOM 1116 N N . LEU A 1 141 ? 12.402 7.369 -2.594 1.00 79.00 141 LEU A N 1
ATOM 1117 C CA . LEU A 1 141 ? 13.463 7.192 -1.596 1.00 79.00 141 LEU A CA 1
ATOM 1118 C C . LEU A 1 141 ? 14.106 5.811 -1.767 1.00 79.00 141 LEU A C 1
ATOM 1120 O O . LEU A 1 141 ? 13.417 4.796 -1.657 1.00 79.00 141 LEU A O 1
ATOM 1124 N N . ARG A 1 142 ? 15.418 5.759 -2.028 1.00 75.56 142 ARG A N 1
ATOM 1125 C CA . ARG A 1 142 ? 16.133 4.495 -2.293 1.00 75.56 142 ARG A CA 1
ATOM 1126 C C . ARG A 1 142 ? 16.279 3.654 -1.026 1.00 75.56 142 ARG A C 1
ATOM 1128 O O . ARG A 1 142 ? 16.265 2.432 -1.086 1.00 75.56 142 ARG A O 1
ATOM 1135 N N . GLU A 1 143 ? 16.370 4.327 0.112 1.00 73.94 143 GLU A N 1
ATOM 1136 C CA . GLU A 1 143 ? 16.491 3.785 1.465 1.00 73.94 143 GLU A CA 1
ATOM 1137 C C . GLU A 1 143 ? 15.258 2.960 1.883 1.00 73.94 143 GLU A C 1
ATOM 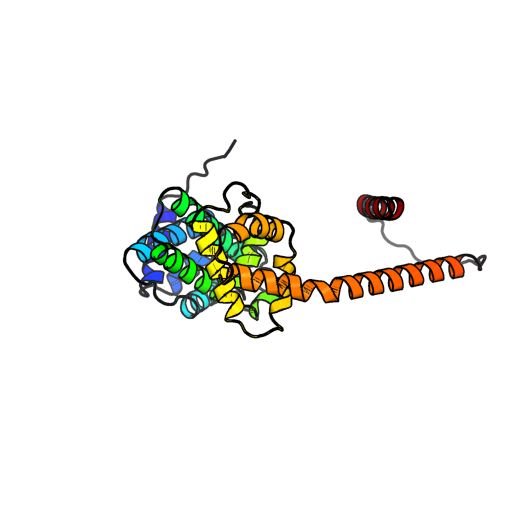1139 O O . GLU A 1 143 ? 15.300 2.239 2.874 1.00 73.94 143 GLU A O 1
ATOM 1144 N N . LEU A 1 144 ? 14.156 3.029 1.123 1.00 77.81 144 LEU A N 1
ATOM 1145 C CA . LEU A 1 144 ? 12.992 2.167 1.329 1.00 77.81 144 LEU A CA 1
ATOM 1146 C C . LEU A 1 144 ? 13.194 0.740 0.808 1.00 77.81 144 LEU A C 1
ATOM 1148 O O . LEU A 1 144 ? 12.451 -0.139 1.243 1.00 77.81 144 LEU A O 1
ATOM 1152 N N . ALA A 1 145 ? 14.179 0.485 -0.060 1.00 78.75 145 ALA A N 1
ATOM 1153 C CA . ALA A 1 145 ? 14.468 -0.854 -0.582 1.00 78.75 145 ALA A CA 1
ATOM 1154 C C . ALA A 1 145 ? 14.722 -1.879 0.541 1.00 78.75 145 ALA A C 1
ATOM 1156 O O . ALA A 1 145 ? 14.235 -3.006 0.471 1.00 78.75 145 ALA A O 1
ATOM 1157 N N . ASP A 1 146 ? 15.389 -1.447 1.612 1.00 77.44 146 ASP A N 1
ATOM 1158 C CA . ASP A 1 146 ? 15.739 -2.278 2.771 1.00 77.44 146 ASP A CA 1
ATOM 1159 C C . ASP A 1 146 ? 14.688 -2.192 3.904 1.00 77.44 146 ASP A C 1
ATOM 1161 O O . ASP A 1 146 ? 14.806 -2.844 4.936 1.00 77.44 146 ASP A O 1
ATOM 1165 N N . SER A 1 147 ? 13.620 -1.404 3.716 1.00 78.44 147 SER A N 1
ATOM 1166 C CA . SER A 1 147 ? 12.522 -1.239 4.684 1.00 78.44 147 SER A CA 1
ATOM 1167 C C . SER A 1 147 ? 11.410 -2.286 4.504 1.00 78.44 147 SER A C 1
ATOM 1169 O O . SER A 1 147 ? 11.456 -3.096 3.580 1.00 78.44 147 SER A O 1
ATOM 1171 N N . THR A 1 148 ? 10.373 -2.269 5.350 1.00 84.31 148 THR A N 1
ATOM 1172 C CA . THR A 1 148 ? 9.165 -3.099 5.140 1.00 84.31 148 THR A CA 1
ATOM 1173 C C . THR A 1 148 ? 8.100 -2.369 4.317 1.00 84.31 148 THR A C 1
ATOM 1175 O O . THR A 1 148 ? 8.030 -1.138 4.299 1.00 84.31 148 THR A O 1
ATOM 1178 N N . GLY A 1 149 ? 7.178 -3.114 3.708 1.00 87.06 149 GLY A N 1
ATOM 1179 C CA . GLY A 1 149 ? 6.039 -2.586 2.957 1.00 87.06 149 GLY A CA 1
ATOM 1180 C C . GLY A 1 149 ? 5.143 -1.643 3.767 1.00 87.06 149 GLY A C 1
ATOM 1181 O O . GLY A 1 149 ? 4.519 -0.754 3.195 1.00 87.06 149 GLY A O 1
ATOM 1182 N N . ALA A 1 150 ? 5.118 -1.759 5.099 1.00 86.88 150 ALA A N 1
ATOM 1183 C CA . ALA A 1 150 ? 4.451 -0.781 5.959 1.00 86.88 150 ALA A CA 1
ATOM 1184 C C . ALA A 1 150 ? 5.155 0.588 5.920 1.00 86.88 150 ALA A C 1
ATOM 1186 O O . ALA A 1 150 ? 4.487 1.604 5.734 1.00 86.88 150 ALA A O 1
ATOM 1187 N N . HIS A 1 151 ? 6.489 0.622 6.006 1.00 82.25 151 HIS A N 1
ATOM 1188 C CA . HIS A 1 151 ? 7.284 1.849 5.875 1.00 82.25 151 HIS A CA 1
ATOM 1189 C C . HIS A 1 151 ? 7.135 2.469 4.483 1.00 82.25 151 HIS A C 1
ATOM 1191 O O . HIS A 1 151 ? 6.827 3.655 4.366 1.00 82.25 151 HIS A O 1
ATOM 1197 N N . ALA A 1 152 ? 7.273 1.652 3.435 1.00 86.56 152 ALA A N 1
ATOM 1198 C CA . ALA A 1 152 ? 7.074 2.066 2.050 1.00 86.56 152 ALA A CA 1
ATOM 1199 C C . ALA A 1 152 ? 5.678 2.683 1.842 1.00 86.56 152 ALA A C 1
ATOM 1201 O O . ALA A 1 152 ? 5.549 3.804 1.344 1.00 86.56 152 ALA A O 1
ATOM 1202 N N . LEU A 1 153 ? 4.627 2.006 2.317 1.00 89.25 153 LEU A N 1
ATOM 1203 C CA . LEU A 1 153 ? 3.259 2.505 2.235 1.00 89.25 153 LEU A CA 1
ATOM 1204 C C . LEU A 1 153 ? 3.107 3.840 2.962 1.00 89.25 153 LEU A C 1
ATOM 1206 O O . LEU A 1 153 ? 2.587 4.774 2.361 1.00 89.25 153 LEU A O 1
ATOM 1210 N N . MET A 1 154 ? 3.598 3.970 4.198 1.00 82.94 154 MET A N 1
ATOM 1211 C CA . MET A 1 154 ? 3.557 5.237 4.935 1.00 82.94 154 MET A CA 1
ATOM 1212 C C . MET A 1 154 ? 4.281 6.374 4.211 1.00 82.94 154 MET A C 1
ATOM 1214 O O . MET A 1 154 ? 3.738 7.472 4.153 1.00 82.94 154 MET A O 1
ATOM 1218 N N . CYS A 1 155 ? 5.466 6.145 3.640 1.00 81.19 155 CYS A N 1
ATOM 1219 C CA . CYS A 1 155 ? 6.211 7.182 2.921 1.00 81.19 155 CYS A CA 1
ATOM 1220 C C . CYS A 1 155 ? 5.473 7.655 1.661 1.00 81.19 155 CYS A C 1
ATOM 1222 O O . CYS A 1 155 ? 5.288 8.860 1.479 1.00 81.19 155 CYS A O 1
ATOM 1224 N N . ALA A 1 156 ? 4.954 6.726 0.848 1.00 86.12 156 ALA A N 1
ATOM 1225 C CA . ALA A 1 156 ? 4.123 7.043 -0.320 1.00 86.12 156 ALA A CA 1
ATOM 1226 C C . ALA A 1 156 ? 2.924 7.929 0.058 1.00 86.12 156 ALA A C 1
ATOM 1228 O O . ALA A 1 156 ? 2.545 8.884 -0.622 1.00 86.12 156 ALA A O 1
ATOM 1229 N N . VAL A 1 157 ? 2.335 7.584 1.194 1.00 80.38 157 VAL A N 1
ATOM 1230 C CA . VAL A 1 157 ? 1.140 8.168 1.781 1.00 80.38 157 VAL A CA 1
ATOM 1231 C C . VAL A 1 157 ? 1.438 9.521 2.463 1.00 80.38 157 VAL A C 1
ATOM 1233 O O . VAL A 1 157 ? 0.613 10.430 2.394 1.00 80.38 157 VAL A O 1
ATOM 1236 N N . ALA A 1 158 ? 2.637 9.721 3.018 1.00 75.94 158 ALA A N 1
ATOM 1237 C CA . ALA A 1 158 ? 3.125 10.986 3.577 1.00 75.94 158 ALA A CA 1
ATOM 1238 C C . ALA A 1 158 ? 3.313 12.067 2.503 1.00 75.94 158 ALA A C 1
ATOM 1240 O O . ALA A 1 158 ? 2.926 13.225 2.697 1.00 75.94 158 ALA A O 1
ATOM 1241 N N . HIS A 1 159 ? 3.907 11.670 1.372 1.00 71.44 159 HIS A N 1
ATOM 1242 C CA . HIS A 1 159 ? 4.188 12.529 0.219 1.00 71.44 159 HIS A CA 1
ATOM 1243 C C . HIS A 1 159 ? 2.934 12.841 -0.612 1.00 71.44 159 HIS A C 1
ATOM 1245 O O . HIS A 1 159 ? 2.936 13.759 -1.440 1.00 71.44 159 HIS A O 1
ATOM 1251 N N . ALA A 1 160 ? 1.845 12.101 -0.398 1.00 70.50 160 ALA A N 1
ATOM 1252 C CA . ALA A 1 160 ? 0.609 12.278 -1.133 1.00 70.50 160 ALA A CA 1
ATOM 1253 C C . ALA A 1 160 ? -0.008 13.671 -0.913 1.00 70.50 160 ALA A C 1
ATOM 1255 O O . ALA A 1 160 ? -0.130 14.181 0.202 1.00 70.50 160 ALA A O 1
ATOM 1256 N N . ARG A 1 161 ? -0.497 14.267 -2.009 1.00 59.12 161 ARG A N 1
ATOM 1257 C CA . ARG A 1 161 ? -1.324 15.490 -1.971 1.00 59.12 161 ARG A CA 1
ATOM 1258 C C . ARG A 1 161 ? -2.738 15.242 -1.436 1.00 59.12 161 ARG A C 1
ATOM 1260 O O . ARG A 1 161 ? -3.457 16.194 -1.150 1.00 59.12 161 ARG A O 1
ATOM 1267 N N . TYR A 1 162 ? -3.149 13.979 -1.345 1.00 57.62 162 TYR A N 1
ATOM 1268 C CA . TYR A 1 162 ? -4.418 13.575 -0.753 1.00 57.62 162 TYR A CA 1
ATOM 1269 C C . TYR A 1 162 ? -4.269 13.644 0.767 1.00 57.62 162 TYR A C 1
ATOM 1271 O O . TYR A 1 162 ? -3.680 12.754 1.370 1.00 57.62 162 TYR A O 1
ATOM 1279 N N . ASP A 1 163 ? -4.752 14.726 1.375 1.00 55.88 163 ASP A N 1
ATOM 1280 C CA . ASP A 1 163 ? -4.566 14.990 2.802 1.00 55.88 163 ASP A CA 1
ATOM 1281 C C . ASP A 1 163 ? -5.490 14.116 3.669 1.00 55.88 163 ASP A C 1
ATOM 1283 O O . ASP A 1 163 ? -6.562 14.523 4.120 1.00 55.88 163 ASP A O 1
ATOM 1287 N N . PHE A 1 164 ? -5.118 12.847 3.814 1.00 60.16 164 PHE A N 1
ATOM 1288 C CA . PHE A 1 164 ? -5.897 11.836 4.530 1.00 60.16 164 PHE A CA 1
ATOM 1289 C C . PHE A 1 164 ? -5.504 11.725 6.021 1.00 60.16 164 PHE A C 1
ATOM 1291 O O . PHE A 1 164 ? -6.332 11.283 6.815 1.00 60.16 164 PHE A O 1
ATOM 1298 N N . LEU A 1 165 ? -4.296 12.181 6.407 1.00 54.97 165 LEU A N 1
ATOM 1299 C CA . LEU A 1 165 ? -3.912 12.426 7.813 1.00 54.97 165 LEU A CA 1
ATOM 1300 C C . LEU A 1 165 ? -4.486 13.754 8.327 1.00 54.97 165 LEU A C 1
ATOM 1302 O O . LEU A 1 165 ? -4.912 13.827 9.475 1.00 54.97 165 LEU A O 1
ATOM 1306 N N . GLY A 1 166 ? -4.541 14.796 7.485 1.00 51.53 166 GLY A N 1
ATOM 1307 C CA . GLY A 1 166 ? -5.135 16.090 7.837 1.00 51.53 166 GLY A CA 1
ATOM 1308 C C . GLY A 1 166 ? -6.664 16.080 7.945 1.00 51.53 166 GLY A C 1
ATOM 1309 O O . GLY A 1 166 ? -7.248 17.022 8.472 1.00 51.53 166 GLY A O 1
ATOM 1310 N N . GLN A 1 167 ? -7.336 14.992 7.547 1.00 56.41 167 GLN A N 1
ATOM 1311 C CA . GLN A 1 167 ? -8.760 14.750 7.832 1.00 56.41 167 GLN A CA 1
ATOM 1312 C C . GLN A 1 167 ? -8.999 14.310 9.293 1.00 56.41 167 GLN A C 1
ATOM 1314 O O . GLN A 1 167 ? -9.808 13.420 9.556 1.00 56.41 167 GLN A O 1
ATOM 1319 N N . SER A 1 168 ? -8.331 14.968 10.245 1.00 47.03 168 SER A N 1
ATOM 1320 C CA . SER A 1 168 ? -8.290 14.654 11.684 1.00 47.03 168 SER A CA 1
ATOM 1321 C C . SER A 1 168 ? -9.666 14.424 12.322 1.00 47.03 168 SER A C 1
ATOM 1323 O O . SER A 1 168 ? -9.823 13.534 13.152 1.00 47.03 168 SER A O 1
ATOM 1325 N N . VAL A 1 169 ? -10.693 15.149 11.866 1.00 50.31 169 VAL A N 1
ATOM 1326 C CA . VAL A 1 169 ? -12.095 15.040 12.324 1.00 50.31 169 VAL A CA 1
ATOM 1327 C C . VAL A 1 169 ? -12.756 13.692 11.955 1.00 50.31 169 VAL A C 1
ATOM 1329 O O . VAL A 1 169 ? -13.828 13.367 12.456 1.00 50.31 169 VAL A O 1
ATOM 1332 N N . ARG A 1 170 ? -12.147 12.887 11.073 1.00 55.34 170 ARG A N 1
ATOM 1333 C CA . ARG A 1 170 ? -12.665 11.581 10.607 1.00 55.34 170 ARG A CA 1
ATOM 1334 C C . ARG A 1 170 ? -11.804 10.385 11.024 1.00 55.34 170 ARG A C 1
ATOM 1336 O O . ARG A 1 170 ? -12.188 9.247 10.767 1.00 55.34 170 ARG A O 1
ATOM 1343 N N . CYS A 1 171 ? -10.662 10.619 11.667 1.00 55.44 171 CYS A N 1
ATOM 1344 C CA . CYS A 1 171 ? -9.666 9.582 11.947 1.00 55.44 171 CYS A CA 1
ATOM 1345 C C . CYS A 1 171 ? -10.110 8.531 12.980 1.00 55.44 171 CYS A C 1
ATOM 1347 O O . CYS A 1 171 ? -9.553 7.439 13.001 1.00 55.44 171 CYS A O 1
ATOM 1349 N N . CYS A 1 172 ? -11.150 8.809 13.771 1.00 60.56 172 CYS A N 1
ATOM 1350 C CA . CYS A 1 172 ? -11.742 7.854 14.716 1.00 60.56 172 CYS A CA 1
ATOM 1351 C C . CYS A 1 172 ? -12.715 6.854 14.056 1.00 60.56 172 CYS A C 1
ATOM 1353 O O . CYS A 1 172 ? -13.329 6.040 14.743 1.00 60.56 172 CYS A O 1
ATOM 1355 N N . ALA A 1 173 ? -12.904 6.909 12.733 1.00 73.06 173 ALA A N 1
ATOM 1356 C CA . ALA A 1 173 ? -13.734 5.944 12.024 1.00 73.06 173 ALA A CA 1
ATOM 1357 C C . ALA A 1 173 ? -13.053 4.565 11.952 1.00 73.06 173 ALA A C 1
ATOM 1359 O O . ALA A 1 173 ? -11.851 4.461 11.700 1.00 73.06 173 ALA A O 1
ATOM 1360 N N . SER A 1 174 ? -13.850 3.497 12.084 1.00 81.88 174 SER A N 1
ATOM 1361 C CA . SER A 1 174 ? -13.386 2.098 12.105 1.00 81.88 174 SER A CA 1
ATOM 1362 C C . SER A 1 174 ? -12.325 1.727 11.041 1.00 81.88 174 SER A C 1
ATOM 1364 O O . SER A 1 174 ? -11.370 1.039 11.407 1.00 81.88 174 SER A O 1
ATOM 1366 N N . PRO A 1 175 ? -12.378 2.206 9.776 1.00 87.00 175 PRO A N 1
ATOM 1367 C CA . PRO A 1 175 ? -11.356 1.864 8.781 1.00 87.00 175 PRO A CA 1
ATOM 1368 C C . PRO A 1 175 ? -9.970 2.471 9.056 1.00 87.00 175 PRO A C 1
ATOM 1370 O O . PRO A 1 175 ? -8.968 1.833 8.744 1.00 87.00 175 PRO A O 1
ATOM 1373 N N . TRP A 1 176 ? -9.890 3.667 9.657 1.00 85.81 176 TRP A N 1
ATOM 1374 C CA . TRP A 1 176 ? -8.615 4.310 10.022 1.00 85.81 176 TRP A CA 1
ATOM 1375 C C . TRP A 1 176 ? -8.012 3.622 11.242 1.00 85.81 176 TRP A C 1
ATOM 1377 O O . TRP A 1 176 ? -6.812 3.370 11.258 1.00 85.81 176 TRP A O 1
ATOM 1387 N N . LEU A 1 177 ? -8.846 3.254 12.220 1.00 86.00 177 LEU A N 1
ATOM 1388 C CA . LEU A 1 177 ? -8.410 2.484 13.385 1.00 86.00 177 LEU A CA 1
ATOM 1389 C C . LEU A 1 177 ? -7.897 1.094 12.966 1.00 86.00 177 LEU A C 1
ATOM 1391 O O . LEU A 1 177 ? -6.808 0.691 13.362 1.00 86.00 177 LEU A O 1
ATOM 1395 N N . CYS A 1 178 ? -8.620 0.399 12.082 1.00 89.88 178 CYS A N 1
ATOM 1396 C CA . CYS A 1 178 ? -8.182 -0.882 11.521 1.00 89.88 178 CYS A CA 1
ATOM 1397 C C . CYS A 1 178 ? -6.854 -0.764 10.754 1.00 89.88 178 CYS A C 1
ATOM 1399 O O . CYS A 1 178 ? -6.000 -1.640 10.874 1.00 89.88 178 CYS A O 1
ATOM 1401 N N . LEU A 1 179 ? -6.672 0.299 9.963 1.00 89.25 179 LEU A N 1
ATOM 1402 C CA . LEU A 1 179 ? -5.424 0.542 9.238 1.00 89.25 179 LEU A CA 1
ATOM 1403 C C . LEU A 1 179 ? -4.256 0.838 10.189 1.00 89.25 179 LEU A C 1
ATOM 1405 O O . LEU A 1 179 ? -3.160 0.322 9.987 1.00 89.25 179 LEU A O 1
ATOM 1409 N N . ALA A 1 180 ? -4.478 1.676 11.199 1.00 85.50 180 ALA A N 1
ATOM 1410 C CA . ALA A 1 180 ? -3.449 2.105 12.138 1.00 85.50 180 ALA A CA 1
ATOM 1411 C C . ALA A 1 180 ? -2.945 0.963 13.027 1.00 85.50 180 ALA A C 1
ATOM 1413 O O . ALA A 1 180 ? -1.735 0.828 13.206 1.00 85.50 180 ALA A O 1
ATOM 1414 N N . ASP A 1 181 ? -3.843 0.100 13.509 1.00 87.19 181 ASP A N 1
ATOM 1415 C CA . ASP A 1 181 ? -3.448 -1.095 14.260 1.00 87.19 181 ASP A CA 1
ATOM 1416 C C . ASP A 1 181 ? -2.617 -2.042 13.385 1.00 87.19 181 ASP A C 1
ATOM 1418 O O . ASP A 1 181 ? -1.525 -2.439 13.779 1.00 87.19 181 ASP A O 1
ATOM 1422 N N . MET A 1 182 ? -3.044 -2.295 12.142 1.00 90.69 182 MET A N 1
ATOM 1423 C CA . MET A 1 182 ? -2.285 -3.127 11.201 1.00 90.69 182 MET A CA 1
ATOM 1424 C C . MET A 1 182 ? -0.933 -2.545 10.789 1.00 90.69 182 MET A C 1
ATOM 1426 O O . MET A 1 182 ? 0.029 -3.298 10.643 1.00 90.69 182 MET A O 1
ATOM 1430 N N . LEU A 1 183 ? -0.850 -1.227 10.568 1.00 87.31 183 LEU A N 1
ATOM 1431 C CA . LEU A 1 183 ? 0.424 -0.538 10.351 1.00 87.31 183 LEU A CA 1
ATOM 1432 C C . LEU A 1 183 ? 1.364 -0.853 11.513 1.00 87.31 183 LEU A C 1
ATOM 1434 O O . LEU A 1 183 ? 2.490 -1.297 11.296 1.00 87.31 183 LEU A O 1
ATOM 1438 N N . ALA A 1 184 ? 0.872 -0.681 12.739 1.00 83.69 184 ALA A N 1
ATOM 1439 C CA . ALA A 1 184 ? 1.669 -0.884 13.930 1.00 83.69 184 ALA A CA 1
ATOM 1440 C C . ALA A 1 184 ? 2.054 -2.349 14.161 1.00 83.69 184 ALA A C 1
ATOM 1442 O O . ALA A 1 184 ? 3.216 -2.610 14.449 1.00 83.69 184 ALA A O 1
ATOM 1443 N N . GLU A 1 185 ? 1.144 -3.308 13.966 1.00 87.38 185 GLU A N 1
ATOM 1444 C CA . GLU A 1 185 ? 1.466 -4.742 13.969 1.00 87.38 185 GLU A CA 1
ATOM 1445 C C . GLU A 1 185 ? 2.607 -5.055 12.992 1.00 87.38 185 GLU A C 1
ATOM 1447 O O . GLU A 1 185 ? 3.597 -5.673 13.373 1.00 87.38 185 GLU A O 1
ATOM 1452 N N . ARG A 1 186 ? 2.504 -4.595 11.737 1.00 86.06 186 ARG A N 1
ATOM 1453 C CA . ARG A 1 186 ? 3.492 -4.878 10.682 1.00 86.06 186 ARG A CA 1
ATOM 1454 C C . ARG A 1 186 ? 4.850 -4.223 10.921 1.00 86.06 186 ARG A C 1
ATOM 1456 O O . ARG A 1 186 ? 5.848 -4.742 10.433 1.00 86.06 186 ARG A O 1
ATOM 1463 N N . ILE A 1 187 ? 4.892 -3.105 11.642 1.00 79.56 187 ILE A N 1
ATOM 1464 C CA . ILE A 1 187 ? 6.139 -2.439 12.035 1.00 79.56 187 ILE A CA 1
ATOM 1465 C C . ILE A 1 187 ? 6.747 -3.121 13.266 1.00 79.56 187 ILE A C 1
ATOM 1467 O O . ILE A 1 187 ? 7.944 -3.369 13.275 1.00 79.56 187 ILE A O 1
ATOM 1471 N N . LEU A 1 188 ? 5.933 -3.504 14.256 1.00 78.12 188 LEU A N 1
ATOM 1472 C CA . LEU A 1 188 ? 6.388 -4.208 15.462 1.00 78.12 188 LEU A CA 1
ATOM 1473 C C . LEU A 1 188 ? 6.854 -5.651 15.202 1.00 78.12 188 LEU A C 1
ATOM 1475 O O . LEU A 1 188 ? 7.626 -6.172 15.992 1.00 78.12 188 LEU A O 1
ATOM 1479 N N . ILE A 1 189 ? 6.405 -6.297 14.120 1.00 76.12 189 ILE A N 1
ATOM 1480 C CA . ILE A 1 189 ? 6.933 -7.602 13.673 1.00 76.12 189 ILE A CA 1
ATOM 1481 C C . ILE A 1 189 ? 8.349 -7.462 13.072 1.00 76.12 189 ILE A C 1
ATOM 1483 O O . ILE A 1 189 ? 9.107 -8.429 13.040 1.00 76.12 189 ILE A O 1
ATOM 1487 N N . GLY A 1 190 ? 8.720 -6.269 12.597 1.00 60.56 190 GLY A N 1
ATOM 1488 C CA . GLY A 1 190 ? 10.073 -5.960 12.138 1.00 60.56 190 GLY A CA 1
ATOM 1489 C C . GLY A 1 190 ? 10.988 -5.627 13.313 1.00 60.56 190 GLY A C 1
ATOM 1490 O O . GLY A 1 190 ? 11.291 -4.458 13.532 1.00 60.56 190 GLY A O 1
ATOM 1491 N N . ASP A 1 191 ? 11.433 -6.649 14.046 1.00 45.00 191 ASP A N 1
ATOM 1492 C CA . ASP A 1 191 ? 12.210 -6.533 15.296 1.00 45.00 191 ASP A CA 1
ATOM 1493 C C . ASP A 1 191 ? 13.621 -5.906 15.149 1.00 45.00 191 ASP A C 1
ATOM 1495 O O . ASP A 1 191 ? 14.389 -5.857 16.109 1.00 45.00 191 ASP A O 1
ATOM 1499 N N . GLU A 1 192 ? 13.989 -5.385 13.972 1.00 50.19 192 GLU A N 1
ATOM 1500 C CA . GLU A 1 192 ? 15.284 -4.736 13.751 1.00 50.19 192 GLU A CA 1
ATOM 1501 C C . GLU A 1 192 ? 15.256 -3.237 14.112 1.00 50.19 192 GLU A C 1
ATOM 1503 O O . GLU A 1 192 ? 14.680 -2.416 13.379 1.00 50.19 192 GLU A O 1
ATOM 1508 N N . PRO A 1 193 ? 15.937 -2.817 15.203 1.00 49.06 193 PRO A N 1
ATOM 1509 C CA . PRO A 1 193 ? 15.949 -1.426 15.654 1.00 49.06 193 PRO A CA 1
ATOM 1510 C C . PRO A 1 193 ? 16.669 -0.469 14.690 1.00 49.06 193 PRO A C 1
ATOM 1512 O O . PRO A 1 193 ? 16.576 0.743 14.888 1.00 49.06 193 PRO A O 1
ATOM 1515 N N . GLU A 1 194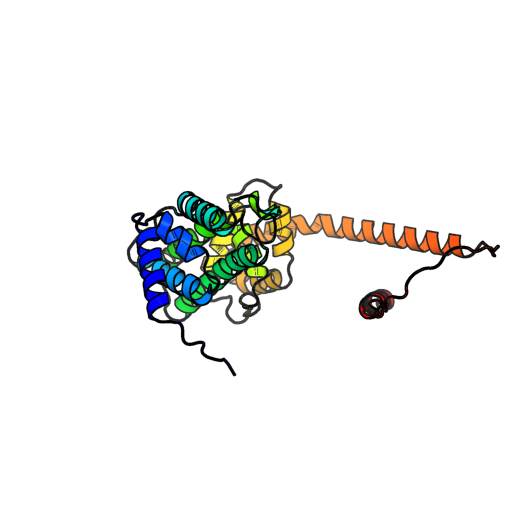 ? 17.346 -0.984 13.661 1.00 48.91 194 GLU A N 1
ATOM 1516 C CA . GLU A 1 194 ? 18.023 -0.212 12.612 1.00 48.91 194 GLU A CA 1
ATOM 1517 C C . GLU A 1 194 ? 17.076 0.279 11.504 1.00 48.91 194 GLU A C 1
ATOM 1519 O O . GLU A 1 194 ? 17.387 1.266 10.842 1.00 48.91 194 GLU A O 1
ATOM 1524 N N . SER A 1 195 ? 15.884 -0.318 11.357 1.00 50.50 195 SER A N 1
ATOM 1525 C CA . SER A 1 195 ? 14.828 0.156 10.438 1.00 50.50 195 SER A CA 1
ATOM 1526 C C . SER A 1 195 ? 13.965 1.286 11.037 1.00 50.50 195 SER A C 1
ATOM 1528 O O . SER A 1 195 ? 13.396 2.126 10.328 1.00 50.50 195 SER A O 1
ATOM 1530 N N . MET A 1 196 ? 13.959 1.392 12.371 1.00 56.44 196 MET A N 1
ATOM 1531 C CA . MET A 1 196 ? 13.258 2.429 13.136 1.00 56.44 196 MET A CA 1
ATOM 1532 C C . MET A 1 196 ? 13.612 3.898 12.811 1.00 56.44 196 MET A C 1
ATOM 1534 O O . MET A 1 196 ? 12.770 4.736 13.123 1.00 56.44 196 MET A O 1
ATOM 1538 N N . PRO A 1 197 ? 14.759 4.307 12.221 1.00 56.81 197 PRO A N 1
ATOM 1539 C CA . PRO A 1 197 ? 15.004 5.706 11.859 1.00 56.81 197 PRO A CA 1
ATOM 1540 C C . PRO A 1 197 ? 13.993 6.253 10.846 1.00 56.81 197 PRO A C 1
ATOM 1542 O O . PRO A 1 197 ? 13.556 7.395 10.994 1.00 56.81 197 PRO A O 1
ATOM 1545 N N . ALA A 1 198 ? 13.584 5.444 9.861 1.00 58.03 198 ALA A N 1
ATOM 1546 C CA . ALA A 1 198 ? 12.598 5.838 8.856 1.00 58.03 198 ALA A CA 1
ATOM 1547 C C . ALA A 1 198 ? 11.184 5.900 9.455 1.00 58.03 198 ALA A C 1
ATOM 1549 O O . ALA A 1 198 ? 10.480 6.896 9.260 1.00 58.03 198 ALA A O 1
ATOM 1550 N N . PHE A 1 199 ? 10.800 4.893 10.259 1.00 63.88 199 PHE A N 1
ATOM 1551 C CA . PHE A 1 199 ? 9.548 4.943 11.020 1.00 63.88 199 PHE A CA 1
ATOM 1552 C C . PHE A 1 199 ? 9.511 6.161 11.934 1.00 63.88 199 PHE A C 1
ATOM 1554 O O . PHE A 1 199 ? 8.567 6.940 11.874 1.00 63.88 199 PHE A O 1
ATOM 1561 N N . ALA A 1 200 ? 10.555 6.363 12.740 1.00 64.25 200 ALA A N 1
ATOM 1562 C CA . ALA A 1 200 ? 10.656 7.486 13.654 1.00 64.25 200 ALA A CA 1
ATOM 1563 C C . ALA A 1 200 ? 10.560 8.811 12.894 1.00 64.25 200 ALA A C 1
ATOM 1565 O O . ALA A 1 200 ? 9.771 9.657 13.295 1.00 64.25 200 ALA A O 1
ATOM 1566 N N . PHE A 1 201 ? 11.291 9.008 11.794 1.00 66.50 201 PHE A N 1
ATOM 1567 C CA . PHE A 1 201 ? 11.201 10.245 11.014 1.00 66.50 201 PHE A CA 1
ATOM 1568 C C . PHE A 1 201 ? 9.758 10.558 10.584 1.00 66.50 201 PHE A C 1
ATOM 1570 O O . PHE A 1 201 ? 9.283 11.676 10.796 1.00 66.50 201 PHE A O 1
ATOM 1577 N N . PHE A 1 202 ? 9.029 9.570 10.057 1.00 67.00 202 PHE A N 1
ATOM 1578 C CA . PHE A 1 202 ? 7.624 9.748 9.688 1.00 67.00 202 PHE A CA 1
ATOM 1579 C C . PHE A 1 202 ? 6.696 9.907 10.904 1.00 67.00 202 PHE A C 1
ATOM 1581 O O . PHE A 1 202 ? 5.811 10.764 10.889 1.00 67.00 202 PHE A O 1
ATOM 1588 N N . ALA A 1 203 ? 6.913 9.148 11.977 1.00 68.00 203 ALA A N 1
ATOM 1589 C CA . ALA A 1 203 ? 6.126 9.220 13.204 1.00 68.00 203 ALA A CA 1
ATOM 1590 C C . ALA A 1 203 ? 6.295 10.565 13.934 1.00 68.00 203 ALA A C 1
ATOM 1592 O O . ALA A 1 203 ? 5.374 11.031 14.598 1.00 68.00 203 ALA A O 1
ATOM 1593 N N . HIS A 1 204 ? 7.434 11.243 13.775 1.00 71.81 204 HIS A N 1
ATOM 1594 C CA . HIS A 1 204 ? 7.639 12.614 14.255 1.00 71.81 204 HIS A CA 1
ATOM 1595 C C . HIS A 1 204 ? 7.067 13.685 13.306 1.00 71.81 204 HIS A C 1
ATOM 1597 O O . HIS A 1 204 ? 7.137 14.873 13.624 1.00 71.81 204 HIS A O 1
ATOM 1603 N N . SER A 1 205 ? 6.483 13.314 12.159 1.00 72.81 205 SER A N 1
ATOM 1604 C CA . SER A 1 205 ? 5.787 14.282 11.307 1.00 72.81 205 SER A CA 1
ATOM 1605 C C . SER A 1 205 ? 4.543 14.829 12.011 1.00 72.81 205 SER A C 1
ATOM 1607 O O . SER A 1 205 ? 3.784 14.089 12.638 1.00 72.81 205 SER A O 1
ATOM 1609 N N . GLU A 1 206 ? 4.293 16.132 11.865 1.00 74.25 206 GLU A N 1
ATOM 1610 C CA . GLU A 1 206 ? 3.130 16.817 12.450 1.00 74.25 206 GLU A CA 1
ATOM 1611 C C . GLU A 1 206 ? 1.807 16.115 12.097 1.00 74.25 206 GLU A C 1
ATOM 1613 O O . GLU A 1 206 ? 0.932 15.948 12.944 1.00 74.25 206 GLU A O 1
ATOM 1618 N N . ARG A 1 207 ? 1.701 15.623 10.856 1.00 73.25 207 ARG A N 1
ATOM 1619 C CA . ARG A 1 207 ? 0.546 14.870 10.355 1.00 73.25 207 ARG A CA 1
ATOM 1620 C C . ARG A 1 207 ? 0.338 13.544 11.087 1.00 73.25 207 ARG A C 1
ATOM 1622 O O . ARG A 1 207 ? -0.796 13.243 11.456 1.00 73.25 207 ARG A O 1
ATOM 1629 N N . TRP A 1 208 ? 1.398 12.760 11.307 1.00 75.94 208 TRP A N 1
ATOM 1630 C CA . TRP A 1 208 ? 1.285 11.530 12.096 1.00 75.94 208 TRP A CA 1
ATOM 1631 C C . TRP A 1 208 ? 0.955 11.839 13.552 1.00 75.94 208 TRP A C 1
ATOM 1633 O O . TRP A 1 208 ? 0.068 11.215 14.117 1.00 75.94 208 TRP A O 1
ATOM 1643 N N . GLN A 1 209 ? 1.607 12.838 14.146 1.00 77.94 209 GLN A N 1
ATOM 1644 C CA . GLN A 1 209 ? 1.357 13.241 15.530 1.00 77.94 209 GLN A CA 1
ATOM 1645 C C . GLN A 1 209 ? -0.091 13.703 15.748 1.00 77.94 209 GLN A C 1
ATOM 1647 O O . GLN A 1 209 ? -0.704 13.337 16.750 1.00 77.94 209 GLN A O 1
ATOM 1652 N N . ALA A 1 210 ? -0.674 14.450 14.806 1.00 76.44 210 ALA A N 1
ATOM 1653 C CA . ALA A 1 210 ? -2.089 14.814 14.835 1.00 76.44 210 ALA A CA 1
ATOM 1654 C C . ALA A 1 210 ? -3.005 13.582 14.709 1.00 76.44 210 ALA A C 1
ATOM 1656 O O . ALA A 1 210 ? -3.956 13.441 15.479 1.00 76.44 210 ALA A O 1
ATOM 1657 N N . PHE A 1 211 ? -2.693 12.668 13.784 1.00 76.69 211 PHE A N 1
ATOM 1658 C CA . PHE A 1 211 ? -3.430 11.418 13.597 1.00 76.69 211 PHE A CA 1
ATOM 1659 C C . PHE A 1 211 ? -3.385 10.515 14.842 1.00 76.69 211 PHE A C 1
ATOM 1661 O O . PHE A 1 211 ? -4.428 10.060 15.312 1.00 76.69 211 PHE A O 1
ATOM 1668 N N . ALA A 1 212 ? -2.199 10.296 15.412 1.00 77.94 212 ALA A N 1
ATOM 1669 C CA . ALA A 1 212 ? -1.993 9.491 16.609 1.00 77.94 212 ALA A CA 1
ATOM 1670 C C . ALA A 1 212 ? -2.740 10.084 17.810 1.00 77.94 212 ALA A C 1
ATOM 1672 O O . ALA A 1 212 ? -3.524 9.385 18.446 1.00 77.94 212 ALA A O 1
ATOM 1673 N N . LYS A 1 213 ? -2.610 11.393 18.068 1.00 78.94 213 LYS A N 1
ATOM 1674 C CA . LYS A 1 213 ? -3.350 12.072 19.149 1.00 78.94 213 LYS A CA 1
ATOM 1675 C C . LYS A 1 213 ? -4.869 11.948 19.001 1.00 78.94 213 LYS A C 1
ATOM 1677 O O . LYS A 1 213 ? -5.553 11.768 20.003 1.00 78.94 213 LYS A O 1
ATOM 1682 N N . ALA A 1 214 ? -5.393 11.992 17.774 1.00 76.38 214 ALA A N 1
ATOM 1683 C CA . ALA A 1 214 ? -6.820 11.801 17.510 1.00 76.38 214 ALA A CA 1
ATOM 1684 C C . ALA A 1 214 ? -7.302 10.351 17.723 1.00 76.38 214 ALA A C 1
ATOM 1686 O O . ALA A 1 214 ? -8.483 10.141 17.979 1.00 76.38 214 ALA A O 1
ATOM 1687 N N . THR A 1 215 ? -6.418 9.352 17.612 1.00 75.44 215 THR A N 1
ATOM 1688 C CA . THR A 1 215 ? -6.799 7.926 17.554 1.00 75.44 215 THR A CA 1
ATOM 1689 C C . THR A 1 215 ? -6.373 7.089 18.756 1.00 75.44 215 THR A C 1
ATOM 1691 O O . THR A 1 215 ? -7.022 6.084 19.028 1.00 75.44 215 THR A O 1
ATOM 1694 N N . VAL A 1 216 ? -5.351 7.491 19.523 1.00 79.00 216 VAL A N 1
ATOM 1695 C CA . VAL A 1 216 ? -4.865 6.753 20.708 1.00 79.00 216 VAL A CA 1
ATOM 1696 C C . VAL A 1 216 ? -5.985 6.475 21.718 1.00 79.00 216 VAL A C 1
ATOM 1698 O O . VAL A 1 216 ? -6.064 5.367 22.238 1.00 79.00 216 VAL A O 1
ATOM 1701 N N . GLY A 1 217 ? -6.896 7.430 21.940 1.00 78.44 217 GLY A N 1
ATOM 1702 C CA . GLY A 1 217 ? -8.050 7.254 22.836 1.00 78.44 217 GLY A CA 1
ATOM 1703 C C . GLY A 1 217 ? -9.124 6.274 22.338 1.00 78.44 217 GLY A C 1
ATOM 1704 O O . GLY A 1 217 ? -10.047 5.961 23.083 1.00 78.44 217 GLY A O 1
ATOM 1705 N N . CYS A 1 218 ? -9.027 5.792 21.095 1.00 82.31 218 CYS A N 1
ATOM 1706 C CA . CYS A 1 218 ? -9.945 4.816 20.502 1.00 82.31 218 CYS A CA 1
ATOM 1707 C C . CYS A 1 218 ? -9.405 3.373 20.533 1.00 82.31 218 CYS A C 1
ATOM 1709 O O . CYS A 1 218 ? -10.112 2.457 20.113 1.00 82.31 218 CYS A O 1
ATOM 1711 N N . PHE A 1 219 ? -8.173 3.164 21.004 1.00 79.00 219 PHE A N 1
ATOM 1712 C CA . PHE A 1 219 ? -7.546 1.847 21.128 1.00 79.00 219 PHE A CA 1
ATOM 1713 C C . PHE A 1 219 ? -7.494 1.378 22.584 1.00 79.00 219 PHE A C 1
ATOM 1715 O O . PHE A 1 219 ? -7.469 2.178 23.518 1.00 79.00 219 PHE A O 1
ATOM 1722 N N . SER A 1 220 ? -7.428 0.060 22.786 1.00 77.00 220 SER A N 1
ATOM 1723 C CA . SER A 1 220 ? -7.120 -0.509 24.099 1.00 77.00 220 SER A CA 1
ATOM 1724 C C . SER A 1 220 ? -5.699 -0.130 24.535 1.00 77.00 220 SER A C 1
ATOM 1726 O O . SER A 1 220 ? -4.801 0.036 23.708 1.00 77.00 220 SER A O 1
ATOM 1728 N N . ALA A 1 221 ? -5.462 -0.058 25.849 1.00 76.94 221 ALA A N 1
ATOM 1729 C CA . ALA A 1 221 ? -4.149 0.276 26.420 1.00 76.94 221 ALA A CA 1
ATOM 1730 C C . ALA A 1 221 ? -3.018 -0.704 26.027 1.00 76.94 221 ALA A C 1
ATOM 1732 O O . ALA A 1 221 ? -1.838 -0.384 26.211 1.00 76.94 221 ALA A O 1
ATOM 1733 N N . GLU A 1 222 ? -3.390 -1.867 25.485 1.00 78.69 222 GLU A N 1
ATOM 1734 C CA . GLU A 1 222 ? -2.526 -2.948 25.008 1.00 78.69 222 GLU A CA 1
ATOM 1735 C C . GLU A 1 222 ? -2.449 -3.041 23.470 1.00 78.69 222 GLU A C 1
ATOM 1737 O O . GLU A 1 222 ? -1.691 -3.866 22.963 1.00 78.69 222 GLU A O 1
ATOM 1742 N N . GLY A 1 223 ? -3.195 -2.224 22.712 1.00 81.81 223 GLY A N 1
ATOM 1743 C CA . GLY A 1 223 ? -3.259 -2.284 21.242 1.00 81.81 223 GLY A CA 1
ATOM 1744 C C . GLY A 1 223 ? -1.909 -2.036 20.555 1.00 81.81 223 GLY A C 1
ATOM 1745 O O . GLY A 1 223 ? -1.064 -1.303 21.078 1.00 81.81 223 GLY A O 1
ATOM 1746 N N . ALA A 1 224 ? -1.691 -2.619 19.369 1.00 85.19 224 ALA A N 1
ATOM 1747 C CA . ALA A 1 224 ? -0.396 -2.546 18.684 1.00 85.19 224 ALA A CA 1
ATOM 1748 C C . ALA A 1 224 ? -0.007 -1.095 18.368 1.00 85.19 224 ALA A C 1
ATOM 1750 O O . ALA A 1 224 ? 1.132 -0.691 18.610 1.00 85.19 224 ALA A O 1
ATOM 1751 N N . PHE A 1 225 ? -0.981 -0.288 17.937 1.00 84.75 225 PHE A N 1
ATOM 1752 C CA . PHE A 1 225 ? -0.796 1.144 17.700 1.00 84.75 225 PHE A CA 1
ATOM 1753 C C . PHE A 1 225 ? -0.321 1.909 18.945 1.00 84.75 225 PHE A C 1
ATOM 1755 O O . PHE A 1 225 ? 0.630 2.687 18.872 1.00 84.75 225 PHE A O 1
ATOM 1762 N N . VAL A 1 226 ? -0.923 1.637 20.107 1.00 84.38 226 VAL A N 1
ATOM 1763 C CA . VAL A 1 226 ? -0.559 2.279 21.382 1.00 84.38 226 VAL A CA 1
ATOM 1764 C C . VAL A 1 226 ? 0.845 1.864 21.827 1.00 84.38 226 VAL A C 1
ATOM 1766 O O . VAL A 1 226 ? 1.617 2.712 22.278 1.00 84.38 226 VAL A O 1
ATOM 1769 N N . ARG A 1 227 ? 1.218 0.586 21.663 1.00 85.31 227 ARG A N 1
ATOM 1770 C CA . ARG A 1 227 ? 2.582 0.108 21.958 1.00 85.31 227 ARG A CA 1
ATOM 1771 C C . ARG A 1 227 ? 3.623 0.807 21.082 1.00 85.31 227 ARG A C 1
ATOM 1773 O O . ARG A 1 227 ? 4.607 1.320 21.609 1.00 85.31 227 ARG A O 1
ATOM 1780 N N . LEU A 1 228 ? 3.386 0.878 19.772 1.00 82.50 228 LEU A N 1
ATOM 1781 C CA . LEU A 1 228 ? 4.315 1.507 18.833 1.00 82.50 228 LEU A CA 1
ATOM 1782 C C . LEU A 1 228 ? 4.463 3.015 19.088 1.00 82.50 228 LEU A C 1
ATOM 1784 O O . LEU A 1 228 ? 5.584 3.521 19.106 1.00 82.50 228 LEU A O 1
ATOM 1788 N N . GLN A 1 229 ? 3.363 3.722 19.362 1.00 82.50 229 GLN A N 1
ATOM 1789 C CA . GLN A 1 229 ? 3.399 5.143 19.719 1.00 82.50 229 GLN A CA 1
ATOM 1790 C C . GLN A 1 229 ? 4.239 5.385 20.988 1.00 82.50 229 GLN A C 1
ATOM 1792 O O . GLN A 1 229 ? 5.140 6.224 20.968 1.00 82.50 229 GLN A O 1
ATOM 1797 N N . ARG A 1 230 ? 4.039 4.584 22.048 1.00 82.94 230 ARG A N 1
ATOM 1798 C CA . ARG A 1 230 ? 4.863 4.646 23.272 1.00 82.94 230 ARG A CA 1
ATOM 1799 C C . ARG A 1 230 ? 6.347 4.381 22.997 1.00 82.94 230 ARG A C 1
ATOM 1801 O O . ARG A 1 230 ? 7.196 5.022 23.605 1.00 82.94 230 ARG A O 1
ATOM 1808 N N . MET A 1 231 ? 6.683 3.468 22.080 1.00 80.75 231 MET A N 1
ATOM 1809 C CA . MET A 1 231 ? 8.078 3.203 21.693 1.00 80.75 231 MET A CA 1
ATOM 1810 C C . MET A 1 231 ? 8.727 4.385 20.961 1.00 80.75 231 MET A C 1
ATOM 1812 O O . MET A 1 231 ? 9.919 4.626 21.152 1.00 80.75 231 MET A O 1
ATOM 1816 N N . VAL A 1 232 ? 7.973 5.135 20.149 1.00 78.19 232 VAL A N 1
ATOM 1817 C CA . VAL A 1 232 ? 8.463 6.375 19.518 1.00 78.19 232 VAL A CA 1
ATOM 1818 C C . VAL A 1 232 ? 8.707 7.448 20.572 1.00 78.19 232 VAL A C 1
ATOM 1820 O O . VAL A 1 232 ? 9.796 8.015 20.611 1.00 78.19 232 VAL A O 1
ATOM 1823 N N . GLU A 1 233 ? 7.735 7.680 21.454 1.00 79.00 233 GLU A N 1
ATOM 1824 C CA . GLU A 1 233 ? 7.818 8.673 22.533 1.00 79.00 233 GLU A CA 1
ATOM 1825 C C . GLU A 1 233 ? 8.987 8.371 23.488 1.00 79.00 233 GLU A C 1
ATOM 1827 O O . GLU A 1 233 ? 9.810 9.245 23.767 1.00 79.00 233 GLU A 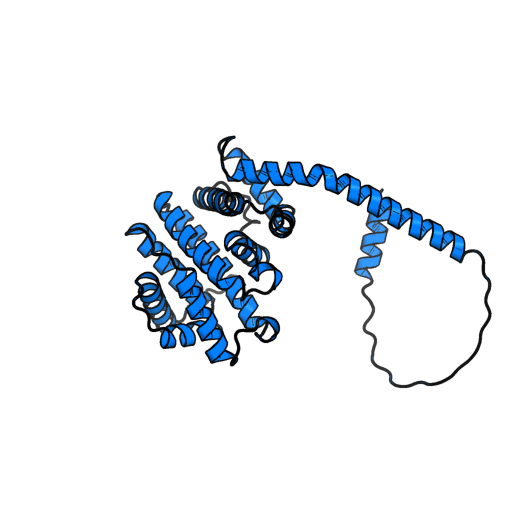O 1
ATOM 1832 N N . ALA A 1 234 ? 9.152 7.109 23.898 1.00 77.25 234 ALA A N 1
ATOM 1833 C CA . ALA A 1 234 ? 10.270 6.671 24.734 1.00 77.25 234 ALA A CA 1
ATOM 1834 C C . ALA A 1 234 ? 11.644 6.870 24.061 1.00 77.25 234 ALA A C 1
ATOM 1836 O O . ALA A 1 234 ? 12.617 7.206 24.734 1.00 77.25 234 ALA A O 1
ATOM 1837 N N . ARG A 1 235 ? 11.735 6.700 22.732 1.00 69.62 235 ARG A N 1
ATOM 1838 C CA . ARG A 1 235 ? 12.967 6.925 21.951 1.00 69.62 235 ARG A CA 1
ATOM 1839 C C . ARG A 1 235 ? 13.192 8.392 21.550 1.00 69.62 235 ARG A C 1
ATOM 1841 O O . ARG A 1 235 ? 14.266 8.704 21.035 1.00 69.62 235 ARG A O 1
ATOM 1848 N N . ALA A 1 236 ? 12.234 9.290 21.784 1.00 60.88 236 ALA A N 1
ATOM 1849 C CA . ALA A 1 236 ? 12.404 10.731 21.575 1.00 60.88 236 ALA A CA 1
ATOM 1850 C C . ALA A 1 236 ? 13.158 11.396 22.743 1.00 60.88 236 ALA A C 1
ATOM 1852 O O . ALA A 1 236 ? 14.033 12.232 22.513 1.00 60.88 236 ALA A O 1
ATOM 1853 N N . LEU A 1 237 ? 12.889 10.953 23.979 1.00 52.62 237 LEU A N 1
ATOM 1854 C CA . LEU A 1 237 ? 13.459 11.489 25.226 1.00 52.62 237 LEU A CA 1
ATOM 1855 C C . LEU A 1 237 ? 15.005 11.612 25.264 1.00 52.62 237 LEU A C 1
ATOM 1857 O O . LEU A 1 237 ? 15.491 12.591 25.832 1.00 52.62 237 LEU A O 1
ATOM 1861 N N . PRO A 1 238 ? 15.812 10.707 24.666 1.00 51.00 238 PRO A N 1
ATOM 1862 C CA . PRO A 1 238 ? 17.267 10.890 24.600 1.00 51.00 238 PRO A CA 1
ATOM 1863 C C . PRO A 1 238 ? 17.712 11.948 23.575 1.00 51.00 238 PRO A C 1
ATOM 1865 O O . PRO A 1 238 ? 18.703 12.644 23.790 1.00 51.00 238 PRO A O 1
ATOM 1868 N N . ARG A 1 239 ? 16.983 12.091 22.458 1.00 51.56 239 ARG A N 1
ATOM 1869 C CA . ARG A 1 239 ? 17.412 12.893 21.296 1.00 51.56 239 ARG A CA 1
ATOM 1870 C C . ARG A 1 239 ? 17.146 14.387 21.426 1.00 51.56 239 ARG A C 1
ATOM 1872 O O . ARG A 1 239 ? 17.794 15.165 20.728 1.00 51.56 239 ARG A O 1
ATOM 1879 N N . GLU A 1 240 ? 16.232 14.811 22.296 1.00 49.75 240 GLU A N 1
ATOM 1880 C CA . GLU A 1 240 ? 16.071 16.241 22.593 1.00 49.75 240 GLU A CA 1
ATOM 1881 C C . GLU A 1 240 ? 17.299 16.789 23.329 1.00 49.75 240 GLU A C 1
ATOM 1883 O O . GLU A 1 240 ? 17.832 17.811 22.906 1.00 49.75 240 GLU A O 1
ATOM 1888 N N . ARG A 1 241 ? 17.861 16.047 24.295 1.00 46.94 241 ARG A N 1
ATOM 1889 C CA . ARG A 1 241 ? 19.114 16.433 24.972 1.00 46.94 241 ARG A CA 1
ATOM 1890 C C . ARG A 1 241 ? 20.311 16.503 24.020 1.00 46.94 241 ARG A C 1
ATOM 1892 O O . ARG A 1 241 ? 21.095 17.442 24.106 1.00 46.94 241 ARG A O 1
ATOM 1899 N N . GLU A 1 242 ? 20.440 15.561 23.085 1.00 47.56 242 GLU A N 1
ATOM 1900 C CA . GLU A 1 242 ? 21.496 15.609 22.058 1.00 47.56 242 GLU A CA 1
ATOM 1901 C C . GLU A 1 242 ? 21.294 16.763 21.062 1.00 47.56 242 GLU A C 1
ATOM 1903 O O . GLU A 1 242 ? 22.266 17.385 20.632 1.00 47.56 242 GLU A O 1
ATOM 1908 N N . ARG A 1 243 ? 20.045 17.101 20.709 1.00 48.38 243 ARG A N 1
ATOM 1909 C CA . ARG A 1 243 ? 19.741 18.277 19.876 1.00 48.38 243 ARG A CA 1
ATOM 1910 C C . ARG A 1 243 ? 20.019 19.587 20.597 1.00 48.38 243 ARG A C 1
ATOM 1912 O O . ARG A 1 243 ? 20.574 20.485 19.973 1.00 48.38 243 ARG A O 1
ATOM 1919 N N . GLU A 1 244 ? 19.668 19.700 21.873 1.00 46.44 244 GLU A N 1
ATOM 1920 C CA . GLU A 1 244 ? 19.997 20.865 22.696 1.00 46.44 244 GLU A CA 1
ATOM 1921 C C . GLU A 1 244 ? 21.513 21.021 22.820 1.00 46.44 244 GLU A C 1
ATOM 1923 O O . GLU A 1 244 ? 22.033 22.087 22.507 1.00 46.44 244 GLU A O 1
ATOM 1928 N N . GLN A 1 245 ? 22.244 19.952 23.152 1.00 47.78 245 GLN A N 1
ATOM 1929 C CA . GLN A 1 245 ? 23.709 19.974 23.217 1.00 47.78 245 GLN A CA 1
ATOM 1930 C C . GLN A 1 245 ? 24.349 20.295 21.857 1.00 47.78 245 GLN A C 1
ATOM 1932 O O . GLN A 1 245 ? 25.263 21.114 21.797 1.00 47.78 245 GLN A O 1
ATOM 1937 N N . GLY A 1 246 ? 23.846 19.731 20.755 1.00 42.22 246 GLY A N 1
ATOM 1938 C CA . GLY A 1 246 ? 24.327 20.016 19.400 1.00 42.22 246 GLY A CA 1
ATOM 1939 C C . GLY A 1 246 ? 24.043 21.450 18.939 1.00 42.22 246 GLY A C 1
ATOM 1940 O O . GLY A 1 246 ? 24.908 22.085 18.334 1.00 42.22 246 GLY A O 1
ATOM 1941 N N . LEU A 1 247 ? 22.871 22.002 19.266 1.00 47.78 247 LEU A N 1
ATOM 1942 C CA . LEU A 1 247 ? 22.537 23.407 19.012 1.00 47.78 247 LEU A CA 1
ATOM 1943 C C . LEU A 1 247 ? 23.357 24.351 19.897 1.00 47.78 247 LEU A C 1
ATOM 1945 O O . LEU A 1 247 ? 23.807 25.382 19.405 1.00 47.78 247 LEU A O 1
ATOM 1949 N N . PHE A 1 248 ? 23.620 23.991 21.154 1.00 47.31 248 PHE A N 1
ATOM 1950 C CA . PHE A 1 248 ? 24.479 24.756 22.061 1.00 47.31 248 PHE A CA 1
ATOM 1951 C C . PHE A 1 248 ? 25.946 24.737 21.596 1.00 47.31 248 PHE A C 1
ATOM 1953 O O . PHE A 1 248 ? 26.629 25.763 21.627 1.00 47.31 248 PHE A O 1
ATOM 1960 N N . PHE A 1 249 ? 26.426 23.600 21.083 1.00 45.22 249 PHE A N 1
ATOM 1961 C CA . PHE A 1 249 ? 27.760 23.455 20.495 1.00 45.22 249 PHE A CA 1
ATOM 1962 C C . PHE A 1 249 ? 27.902 24.263 19.194 1.00 45.22 249 PHE A C 1
ATOM 1964 O O . PHE A 1 249 ? 28.885 24.977 19.013 1.00 45.22 249 PHE A O 1
ATOM 1971 N N . LEU A 1 250 ? 26.892 24.238 18.317 1.00 42.53 250 LEU A N 1
ATOM 1972 C CA . LEU A 1 250 ? 26.863 25.072 17.111 1.00 42.53 250 LEU A CA 1
ATOM 1973 C C . LEU A 1 250 ? 26.768 26.568 17.449 1.00 42.53 250 LEU A C 1
ATOM 1975 O O . LEU A 1 250 ? 27.527 27.361 16.897 1.00 42.53 250 LEU A O 1
ATOM 1979 N N . ALA A 1 251 ? 25.897 26.967 18.379 1.00 47.28 251 ALA A N 1
ATOM 1980 C CA . ALA A 1 251 ? 25.762 28.359 18.806 1.00 47.28 251 ALA A CA 1
ATOM 1981 C C . ALA A 1 251 ? 27.062 28.894 19.428 1.00 47.28 251 ALA A C 1
ATOM 1983 O O . ALA A 1 251 ? 27.512 29.983 19.076 1.00 47.28 251 ALA A O 1
ATOM 1984 N N . SER A 1 252 ? 27.717 28.112 20.291 1.00 45.16 252 SER A N 1
ATOM 1985 C CA . SER A 1 252 ? 29.004 28.492 20.887 1.00 45.16 252 SER A CA 1
ATOM 1986 C C . SER A 1 252 ? 30.167 28.481 19.884 1.00 45.16 252 SER A C 1
ATOM 1988 O O . SER A 1 252 ? 31.078 29.298 20.019 1.00 45.16 252 SER A O 1
ATOM 1990 N N . ALA A 1 253 ? 30.126 27.649 18.837 1.00 45.81 253 ALA A N 1
ATOM 1991 C CA . ALA A 1 253 ? 31.070 27.724 17.720 1.00 45.81 253 ALA A CA 1
ATOM 1992 C C . ALA A 1 253 ? 30.888 29.009 16.886 1.00 45.81 253 ALA A C 1
ATOM 1994 O O . ALA A 1 253 ? 31.875 29.671 16.569 1.00 45.81 253 ALA A O 1
ATOM 1995 N N . PHE A 1 254 ? 29.646 29.411 16.587 1.00 45.09 254 PHE A N 1
ATOM 1996 C CA . PHE A 1 254 ? 29.368 30.669 15.879 1.00 45.09 254 PHE A CA 1
ATOM 1997 C C . PHE A 1 254 ? 29.728 31.910 16.711 1.00 45.09 254 PHE A C 1
ATOM 1999 O O . PHE A 1 254 ? 30.350 32.826 16.182 1.00 45.09 254 PHE A O 1
ATOM 2006 N N . LEU A 1 255 ? 29.437 31.919 18.016 1.00 46.41 255 LEU A N 1
ATOM 2007 C CA . LEU A 1 255 ? 29.817 33.024 18.910 1.00 46.41 255 LEU A CA 1
ATOM 2008 C C . LEU A 1 255 ? 31.344 33.170 19.058 1.00 46.41 255 LEU A C 1
ATOM 2010 O O . LEU A 1 255 ? 31.846 34.288 19.157 1.00 46.41 255 LEU A O 1
ATOM 2014 N N . LYS A 1 256 ? 32.102 32.064 19.017 1.00 45.38 256 LYS A N 1
ATOM 2015 C CA . LYS A 1 256 ? 33.575 32.107 18.953 1.00 45.38 256 LYS A CA 1
ATOM 2016 C C . LYS A 1 256 ? 34.098 32.601 17.600 1.00 45.38 256 LYS A C 1
ATOM 2018 O O . LYS A 1 256 ? 35.129 33.266 17.567 1.00 45.38 256 LYS A O 1
ATOM 2023 N N . ALA A 1 257 ? 33.403 32.297 16.502 1.00 46.34 257 ALA A N 1
ATOM 2024 C CA . ALA A 1 257 ? 33.782 32.760 15.169 1.00 46.34 257 ALA A CA 1
ATOM 2025 C C . ALA A 1 257 ? 33.579 34.276 14.991 1.00 46.34 257 ALA A C 1
ATOM 2027 O O . ALA A 1 257 ? 34.451 34.926 14.420 1.00 46.34 257 ALA A O 1
ATOM 2028 N N . ASP A 1 258 ? 32.494 34.851 15.526 1.00 38.75 258 ASP A N 1
ATOM 2029 C CA . ASP A 1 258 ? 32.287 36.309 15.510 1.00 38.75 258 ASP A CA 1
ATOM 2030 C C . ASP A 1 258 ? 33.348 37.043 16.352 1.00 38.75 258 ASP A C 1
ATOM 2032 O O . ASP A 1 258 ? 33.890 38.048 15.899 1.00 38.75 258 ASP A O 1
ATOM 2036 N N . ALA A 1 259 ? 33.729 36.509 17.521 1.00 42.97 259 ALA A N 1
ATOM 2037 C CA . ALA A 1 259 ? 34.796 37.090 18.346 1.00 42.97 259 ALA A CA 1
ATOM 2038 C C . ALA A 1 259 ? 36.167 37.106 17.635 1.00 42.97 259 ALA A C 1
ATOM 2040 O O . ALA A 1 259 ? 36.926 38.066 17.773 1.00 42.97 259 ALA A O 1
ATOM 2041 N N . ALA A 1 260 ? 36.469 36.075 16.839 1.00 45.19 260 ALA A N 1
ATOM 2042 C CA . ALA A 1 260 ? 37.685 36.004 16.025 1.00 45.19 260 ALA A CA 1
ATOM 2043 C C . ALA A 1 260 ? 37.632 36.885 14.758 1.00 45.19 260 ALA A C 1
ATOM 2045 O O . ALA A 1 260 ? 38.674 37.209 14.197 1.00 45.19 260 ALA A O 1
ATOM 2046 N N . ALA A 1 261 ? 36.440 37.280 14.298 1.00 45.19 261 ALA A N 1
ATOM 2047 C CA . ALA A 1 261 ? 36.261 38.144 13.129 1.00 45.19 261 ALA A CA 1
ATOM 2048 C C . ALA A 1 261 ? 36.361 39.648 13.454 1.00 45.19 261 ALA A C 1
ATOM 2050 O O . ALA A 1 261 ? 36.486 40.463 12.540 1.00 45.19 261 ALA A O 1
ATOM 2051 N N . SER A 1 262 ? 36.310 40.025 14.737 1.00 42.88 262 SER A N 1
ATOM 2052 C CA . SER A 1 262 ? 36.448 41.414 15.201 1.00 42.88 262 SER A CA 1
ATOM 2053 C C . SER A 1 262 ? 37.889 41.932 15.313 1.00 42.88 262 SER A C 1
ATOM 2055 O O . SER A 1 262 ? 38.059 43.122 15.570 1.00 42.88 262 SER A O 1
ATOM 2057 N N . ASP A 1 263 ? 38.909 41.093 15.102 1.00 41.75 263 ASP A N 1
ATOM 2058 C CA . ASP A 1 263 ? 40.321 41.458 15.296 1.00 41.75 263 ASP A CA 1
ATOM 2059 C C . ASP A 1 263 ? 41.155 41.170 14.028 1.00 41.75 263 ASP A C 1
ATOM 2061 O O . ASP A 1 263 ? 41.788 40.125 13.882 1.00 41.75 263 ASP A O 1
ATOM 2065 N N . GLY A 1 264 ? 41.088 42.080 13.046 1.00 36.03 264 GLY A N 1
ATOM 2066 C CA . GLY A 1 264 ? 41.805 41.937 11.771 1.00 36.03 264 GLY A CA 1
ATOM 2067 C C . GLY A 1 264 ? 41.405 42.945 10.687 1.00 36.03 264 GLY A C 1
ATOM 2068 O O . GLY A 1 264 ? 40.503 42.692 9.890 1.00 36.03 264 GLY A O 1
ATOM 2069 N N . SER A 1 265 ? 42.107 44.082 10.624 1.00 30.72 265 SER A N 1
ATOM 2070 C CA . SER A 1 265 ? 41.987 45.060 9.524 1.00 30.72 265 SER A CA 1
ATOM 2071 C C . SER A 1 265 ? 42.807 44.626 8.282 1.00 30.72 265 SER A C 1
ATOM 2073 O O . SER A 1 265 ? 43.686 43.774 8.415 1.00 30.72 265 SER A O 1
ATOM 2075 N N . PRO A 1 266 ? 42.523 45.134 7.063 1.00 53.81 266 PRO A N 1
ATOM 2076 C CA . PRO A 1 266 ? 42.740 44.359 5.836 1.00 53.81 266 PRO A CA 1
ATOM 2077 C C . PRO A 1 266 ? 43.950 44.765 4.978 1.00 53.81 266 PRO A C 1
ATOM 2079 O O . PRO A 1 266 ? 44.317 45.935 4.917 1.00 53.81 266 PRO A O 1
ATOM 2082 N N . GLU A 1 267 ? 44.404 43.831 4.131 1.00 31.02 267 GLU A N 1
ATOM 2083 C CA . GLU A 1 267 ? 45.136 44.141 2.893 1.00 31.02 267 GLU A CA 1
ATOM 2084 C C . GLU A 1 267 ? 44.500 43.497 1.639 1.00 31.02 267 GLU A C 1
ATOM 2086 O O . GLU A 1 267 ? 43.896 42.423 1.663 1.00 31.02 267 GLU A O 1
ATOM 2091 N N . ARG A 1 268 ? 44.639 44.210 0.516 1.00 35.97 268 ARG A N 1
ATOM 2092 C CA . ARG A 1 268 ? 44.361 43.855 -0.895 1.00 35.97 268 ARG A CA 1
ATOM 2093 C C . ARG A 1 268 ? 45.479 44.525 -1.722 1.00 35.97 268 ARG A C 1
ATOM 2095 O O . ARG A 1 268 ? 45.916 45.584 -1.273 1.00 35.97 268 ARG A O 1
ATOM 2102 N N . PRO A 1 269 ? 45.896 44.046 -2.923 1.00 41.34 269 PRO A N 1
ATOM 2103 C CA . PRO A 1 269 ? 45.069 43.449 -3.993 1.00 41.34 269 PRO A CA 1
ATOM 2104 C C . PRO A 1 269 ? 45.711 42.129 -4.550 1.00 41.34 269 PRO A C 1
ATOM 2106 O O . PRO A 1 269 ? 46.300 41.415 -3.756 1.00 41.34 269 PRO A O 1
ATOM 2109 N N . SER A 1 270 ? 45.621 41.644 -5.807 1.00 32.81 270 SER A N 1
ATOM 2110 C CA . SER A 1 270 ? 45.022 42.144 -7.061 1.00 32.81 270 SER A CA 1
ATOM 2111 C C . SER A 1 270 ? 44.637 41.031 -8.072 1.00 32.81 270 SER A C 1
ATOM 2113 O O . SER A 1 270 ? 45.335 40.035 -8.203 1.00 32.81 270 SER A O 1
ATOM 2115 N N . VAL A 1 271 ? 43.547 41.275 -8.817 1.00 36.91 271 VAL A N 1
ATOM 2116 C CA . VAL A 1 271 ? 43.341 41.058 -10.275 1.00 36.91 271 VAL A CA 1
ATOM 2117 C C . VAL A 1 271 ? 43.984 39.837 -10.982 1.00 36.91 271 VAL A C 1
ATOM 2119 O O . VAL A 1 271 ? 45.171 39.864 -11.277 1.00 36.91 271 VAL A O 1
ATOM 2122 N N . LEU A 1 272 ? 43.152 38.911 -11.508 1.00 32.88 272 LEU A N 1
ATOM 2123 C CA . LEU A 1 272 ? 42.859 38.817 -12.964 1.00 32.88 272 LEU A CA 1
ATOM 2124 C C . LEU A 1 272 ? 41.678 37.872 -13.318 1.00 32.88 272 LEU A C 1
ATOM 2126 O O . LEU A 1 272 ? 41.204 37.109 -12.487 1.00 32.88 272 LEU A O 1
ATOM 2130 N N . ALA A 1 273 ? 41.246 37.950 -14.587 1.00 32.38 273 ALA A N 1
ATOM 2131 C CA . ALA A 1 273 ? 40.309 37.074 -15.320 1.00 32.38 273 ALA A CA 1
ATOM 2132 C C . ALA A 1 273 ? 38.789 37.123 -14.989 1.00 32.38 273 ALA A C 1
ATOM 2134 O O . ALA A 1 273 ? 38.276 36.500 -14.064 1.00 32.38 273 ALA A O 1
ATOM 2135 N N . LYS A 1 274 ? 38.034 37.786 -15.883 1.00 37.72 274 LYS A N 1
ATOM 2136 C CA . LYS A 1 274 ? 36.611 37.501 -16.191 1.00 37.72 274 LYS A CA 1
ATOM 2137 C C . LYS A 1 274 ? 36.538 36.227 -17.066 1.00 37.72 274 LYS A C 1
ATOM 2139 O O . LYS A 1 274 ? 37.490 35.998 -17.810 1.00 37.72 274 LYS A O 1
ATOM 2144 N N . PRO A 1 275 ? 35.423 35.461 -17.085 1.00 39.91 275 PRO A N 1
ATOM 2145 C CA . PRO A 1 275 ? 34.354 35.794 -18.042 1.00 39.91 275 PRO A CA 1
ATOM 2146 C C . PRO A 1 275 ? 32.900 35.492 -17.598 1.00 39.91 275 PRO A C 1
ATOM 2148 O O . PRO A 1 275 ? 32.637 34.859 -16.585 1.00 39.91 275 PRO A O 1
ATOM 2151 N N . LEU A 1 276 ? 31.973 35.939 -18.458 1.00 31.58 276 LEU A N 1
ATOM 2152 C CA . LEU A 1 276 ? 30.563 35.530 -18.609 1.00 31.58 276 LEU A CA 1
ATOM 2153 C C . LEU A 1 276 ? 29.555 35.886 -17.495 1.00 31.58 276 LEU A C 1
ATOM 2155 O O . LEU A 1 276 ? 29.431 35.256 -16.451 1.00 31.58 276 LEU A O 1
ATOM 2159 N N . ARG A 1 277 ? 28.717 36.883 -17.819 1.00 35.97 277 ARG A N 1
ATOM 2160 C CA . ARG A 1 277 ? 27.483 37.210 -17.097 1.00 35.97 277 ARG A CA 1
ATOM 2161 C C . ARG A 1 277 ? 26.420 36.135 -17.348 1.00 35.97 277 ARG A C 1
ATOM 2163 O O . ARG A 1 277 ? 25.951 35.998 -18.473 1.00 35.97 277 ARG A O 1
ATOM 2170 N N . SER A 1 278 ? 25.934 35.507 -16.285 1.00 34.50 278 SER A N 1
ATOM 2171 C CA . SER A 1 278 ? 24.574 34.963 -16.217 1.00 34.50 278 SER A CA 1
ATOM 2172 C C . SER A 1 278 ? 23.797 35.709 -15.118 1.00 34.50 278 SER A C 1
ATOM 2174 O O . SER A 1 278 ? 24.398 36.173 -14.143 1.00 34.50 278 SER A O 1
ATOM 2176 N N . PRO A 1 279 ? 22.476 35.923 -15.262 1.00 35.75 279 PRO A N 1
ATOM 2177 C CA . PRO A 1 279 ? 21.713 36.680 -14.278 1.00 35.75 279 PRO A CA 1
ATOM 2178 C C . PRO A 1 279 ? 21.491 35.834 -13.020 1.00 35.75 279 PRO A C 1
ATOM 2180 O O . PRO A 1 279 ? 20.607 34.977 -12.980 1.00 35.75 279 PRO A O 1
ATOM 2183 N N . ILE A 1 280 ? 22.259 36.114 -11.963 1.00 37.50 280 ILE A N 1
ATOM 2184 C CA . ILE A 1 280 ? 22.020 35.559 -10.626 1.00 37.50 280 ILE A CA 1
ATOM 2185 C C . ILE A 1 280 ? 20.647 36.050 -10.143 1.00 37.50 280 ILE A C 1
ATOM 2187 O O . ILE A 1 280 ? 20.509 37.150 -9.599 1.00 37.50 280 ILE A O 1
ATOM 2191 N N . ARG A 1 281 ? 19.606 35.230 -10.336 1.00 38.09 281 ARG A N 1
ATOM 2192 C CA . ARG A 1 281 ? 18.308 35.449 -9.689 1.00 38.09 281 ARG A CA 1
ATOM 2193 C C . ARG A 1 281 ? 18.522 35.404 -8.176 1.00 38.09 281 ARG A C 1
ATOM 2195 O O . ARG A 1 281 ? 19.124 34.475 -7.644 1.00 38.09 281 ARG A O 1
ATOM 2202 N N . LYS A 1 282 ? 18.062 36.472 -7.519 1.00 40.22 282 LYS A N 1
ATOM 2203 C CA . LYS A 1 282 ? 18.299 36.816 -6.110 1.00 40.22 282 LYS A CA 1
ATOM 2204 C C . LYS A 1 282 ? 18.215 35.595 -5.183 1.00 40.22 282 LYS A C 1
ATOM 2206 O O . LYS A 1 282 ? 17.191 34.916 -5.148 1.00 40.22 282 LYS A O 1
ATOM 2211 N N . ARG A 1 283 ? 19.280 35.378 -4.397 1.00 37.06 283 ARG A N 1
ATOM 2212 C CA . ARG A 1 283 ? 19.333 34.371 -3.322 1.00 37.06 283 ARG A CA 1
ATOM 2213 C C . ARG A 1 283 ? 18.145 34.521 -2.362 1.00 37.06 283 ARG A C 1
ATOM 2215 O O . ARG A 1 283 ? 17.631 35.618 -2.140 1.00 37.06 283 ARG A O 1
ATOM 2222 N N . SER A 1 284 ? 17.747 33.398 -1.777 1.00 40.53 284 SER A N 1
ATOM 2223 C CA . SER A 1 284 ? 16.591 33.199 -0.901 1.00 40.53 284 SER A CA 1
ATOM 2224 C C . SER A 1 284 ? 16.648 33.997 0.415 1.00 40.53 284 SER A C 1
ATOM 2226 O O . SER A 1 284 ? 16.871 33.467 1.502 1.00 40.53 284 SER A O 1
ATOM 2228 N N . ALA A 1 285 ? 16.298 35.282 0.335 1.00 43.50 285 ALA A N 1
ATOM 2229 C CA . ALA A 1 285 ? 16.035 36.139 1.491 1.00 43.50 285 ALA A CA 1
ATOM 2230 C C . ALA A 1 285 ? 14.955 35.653 2.503 1.00 43.50 285 ALA A C 1
ATOM 2232 O O . ALA A 1 285 ? 15.011 36.134 3.638 1.00 43.50 285 ALA A O 1
ATOM 2233 N N . PRO A 1 286 ? 13.991 34.746 2.196 1.00 48.75 286 PRO A N 1
ATOM 2234 C CA . PRO A 1 286 ? 13.021 34.296 3.202 1.00 48.75 286 PRO A CA 1
ATOM 2235 C C . PRO A 1 286 ? 13.657 33.521 4.361 1.00 48.75 286 PRO A C 1
ATOM 2237 O O . PRO A 1 286 ? 13.283 33.733 5.511 1.00 48.75 286 PRO A O 1
ATOM 2240 N N . PHE A 1 287 ? 14.638 32.657 4.080 1.00 40.34 287 PHE A N 1
ATOM 2241 C CA . PHE A 1 287 ? 15.153 31.697 5.063 1.00 40.34 287 PHE A CA 1
ATOM 2242 C C . PHE A 1 287 ? 15.983 32.376 6.164 1.00 40.34 287 PHE A C 1
ATOM 2244 O O . PHE A 1 287 ? 15.773 32.138 7.349 1.00 40.34 287 PHE A O 1
ATOM 2251 N N . VAL A 1 288 ? 16.843 33.329 5.787 1.00 45.16 288 VAL A N 1
ATOM 2252 C CA . VAL A 1 288 ? 17.631 34.131 6.745 1.00 45.16 288 VAL A CA 1
ATOM 2253 C C . VAL A 1 288 ? 16.725 35.002 7.630 1.00 45.16 288 VAL A C 1
ATOM 2255 O O . VAL A 1 288 ? 17.001 35.182 8.814 1.00 45.16 288 VAL A O 1
ATOM 2258 N N . ARG A 1 289 ? 15.611 35.518 7.088 1.00 47.28 289 ARG A N 1
ATOM 2259 C CA . ARG A 1 289 ? 14.614 36.275 7.869 1.00 47.28 289 ARG A CA 1
ATOM 2260 C C . ARG A 1 289 ? 13.810 35.384 8.818 1.00 47.28 289 ARG A C 1
ATOM 2262 O O . ARG A 1 289 ? 13.443 35.851 9.892 1.00 47.28 289 ARG A O 1
ATOM 2269 N N . LEU A 1 290 ? 13.550 34.132 8.436 1.00 44.78 290 LEU A N 1
ATOM 2270 C CA . LEU A 1 290 ? 12.892 33.144 9.291 1.00 44.78 290 LEU A CA 1
ATOM 2271 C C . LEU A 1 290 ? 13.768 32.815 10.508 1.00 44.78 290 LEU A C 1
ATOM 2273 O O . LEU A 1 290 ? 13.300 32.935 11.634 1.00 44.78 290 LEU A O 1
ATOM 2277 N N . ILE A 1 291 ? 15.054 32.516 10.289 1.00 47.97 291 ILE A N 1
ATOM 2278 C CA . ILE A 1 291 ? 16.005 32.223 11.374 1.00 47.97 291 ILE A CA 1
ATOM 2279 C C . ILE A 1 291 ? 16.171 33.430 12.308 1.00 47.97 291 ILE A C 1
ATOM 2281 O O . ILE A 1 291 ? 16.029 33.276 13.517 1.00 47.97 291 ILE A O 1
ATOM 2285 N N . LYS A 1 292 ? 16.359 34.652 11.781 1.00 47.16 292 LYS A N 1
ATOM 2286 C CA . LYS A 1 292 ? 16.455 35.854 12.636 1.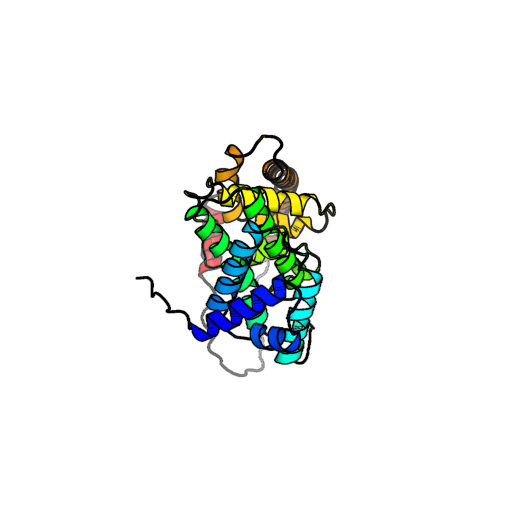00 47.16 292 LYS A CA 1
ATOM 2287 C C . LYS A 1 292 ? 15.208 36.093 13.502 1.00 47.16 292 LYS A C 1
ATOM 2289 O O . LYS A 1 292 ? 15.351 36.572 14.619 1.00 47.16 292 LYS A O 1
ATOM 2294 N N . ARG A 1 293 ? 14.007 35.738 13.022 1.00 46.38 293 ARG A N 1
ATOM 2295 C CA . ARG A 1 293 ? 12.751 35.830 13.798 1.00 46.38 293 ARG A CA 1
ATOM 2296 C C . ARG A 1 293 ? 12.589 34.751 14.868 1.00 46.38 293 ARG A C 1
ATOM 2298 O O . ARG A 1 293 ? 11.843 34.982 15.814 1.00 46.38 293 ARG A O 1
ATOM 2305 N N . LEU A 1 294 ? 13.216 33.589 14.690 1.00 42.84 294 LEU A N 1
ATOM 2306 C CA . LEU A 1 294 ? 13.217 32.515 15.685 1.00 42.84 294 LEU A CA 1
ATOM 2307 C C . LEU A 1 294 ? 14.217 32.816 16.807 1.00 42.84 294 LEU A C 1
ATOM 2309 O O . LEU A 1 294 ? 13.890 32.626 17.970 1.00 42.84 294 LEU A O 1
ATOM 2313 N N . VAL A 1 295 ? 15.388 33.365 16.466 1.00 50.56 295 VAL A N 1
ATOM 2314 C CA . VAL A 1 295 ? 16.413 33.761 17.448 1.00 50.56 295 VAL A CA 1
ATOM 2315 C C . VAL A 1 295 ? 15.981 34.977 18.278 1.00 50.56 295 VAL A C 1
ATOM 2317 O O . VAL A 1 295 ? 16.270 35.026 19.461 1.00 50.56 295 VAL A O 1
ATOM 2320 N N . SER A 1 296 ? 15.239 35.939 17.715 1.00 46.31 296 SER A N 1
ATOM 2321 C CA . SER A 1 296 ? 14.776 37.132 18.453 1.00 46.31 296 SER A CA 1
ATOM 2322 C C . SER A 1 296 ? 13.520 36.909 19.319 1.00 46.31 296 SER A C 1
ATOM 2324 O O . SER A 1 296 ? 12.776 37.862 19.567 1.00 46.31 296 SER A O 1
ATOM 2326 N N . LYS A 1 297 ? 13.195 35.656 19.651 1.00 41.31 297 LYS A N 1
ATOM 2327 C CA . LYS A 1 297 ? 12.012 35.249 20.435 1.00 41.31 297 LYS A CA 1
ATOM 2328 C C . LYS A 1 297 ? 12.315 34.144 21.461 1.00 41.31 297 LYS A C 1
ATOM 2330 O O . LYS A 1 297 ? 11.376 33.609 22.049 1.00 41.31 297 LYS A O 1
ATOM 2335 N N . ALA A 1 298 ? 13.594 33.829 21.643 1.00 40.47 298 ALA A N 1
ATOM 2336 C CA . ALA A 1 298 ? 14.144 33.079 22.765 1.00 40.47 298 ALA A CA 1
ATOM 2337 C C . ALA A 1 298 ? 14.945 34.054 23.643 1.00 40.47 298 ALA A C 1
ATOM 2339 O O . ALA A 1 298 ? 15.009 33.796 24.860 1.00 40.47 298 ALA A O 1
#

Sequence (298 aa):
MIQHFKYNGERLKHYDALFESVLAGEHSKAVAANLLVDIRWAEVSRAFASCLLRRSQVGPIRPLAADFGHLIDRAAEVAFGTRAHARIPSWFLQNNEAFLASTMQKLLTEFLRRPAAPLQMRRAFTALFEVAEALKSYMGLRELADSTGAHALMCAVAHARYDFLGQSVRCCASPWLCLADMLAERILIGDEPESMPAFAFFAHSERWQAFAKATVGCFSAEGAFVRLQRMVEARALPREREREQGLFFLASAFLKADAAASDGSPERPSVLAKPLRSPIRKRSAPFVRLIKRLVSKA

Secondary structure (DSSP, 8-state):
--------HHHHHHHHHHHHHHHHT---HHHHHHHHT-S-HHHHHHHHHHHHHHHHHHSPPPP-HHHHHHHHHHHHHHHHS---GGGS-HHHHHHHHHHHHHHHHHHHHHHHHS---HHHHHHHHHHHHHHHHHHGGGSS-GGGTTS-HHHHHHHHHHS-SS-SSS-GGGTTSHHHHHHHHHHHHHHHT---TTTHHHHHHHHTSHHHHHHHHHHGGGS-TT-HHHHHHHHHHHHHHHHHHHHHHHHHHHHHHHHHHHHHHTS---------------------HHHHHHHHHHHTT-

Mean predicted aligned error: 13.79 Å

Radius of gyration: 24.61 Å; Cα contacts (8 Å, |Δi|>4): 274; chains: 1; bounding box: 65×61×48 Å

Solvent-accessible surface area (backbone atoms only — not comparable to full-atom values): 16846 Å² total; per-residue (Å²): 137,82,79,78,77,78,73,60,63,70,62,35,52,54,36,35,55,46,39,47,25,55,66,70,69,74,51,55,63,70,61,50,11,63,63,71,60,58,93,59,52,71,49,48,19,49,23,43,34,51,40,37,58,55,43,22,70,76,40,86,68,65,93,38,29,70,62,48,26,55,33,51,45,45,18,33,34,76,76,66,76,43,75,54,53,96,76,55,58,68,68,60,16,46,45,48,23,50,28,53,28,50,20,51,54,48,47,49,52,47,36,71,77,50,78,67,58,68,69,31,53,52,37,34,50,49,52,50,33,26,45,21,46,31,39,16,63,44,36,81,53,72,77,31,50,85,48,53,17,50,54,31,40,49,51,24,39,66,75,39,88,66,64,70,48,75,41,49,96,56,43,75,40,69,59,49,49,56,47,46,35,51,43,27,44,59,50,65,70,52,80,53,78,81,58,43,61,63,52,45,56,52,54,68,30,69,52,44,45,50,37,47,69,58,32,56,85,78,49,57,96,80,32,46,37,49,51,50,51,51,54,50,56,64,63,44,66,65,52,54,58,53,48,52,51,51,50,51,51,51,52,53,50,52,56,52,50,55,63,61,65,74,70,75,88,89,88,83,88,80,90,85,85,86,85,84,92,72,87,80,73,78,76,75,64,66,60,64,53,50,52,54,56,55,64,76,71,114

Foldseek 3Di:
DDPPPDDDPVLLVLLLVQLLCLQVVNHDLVSLLVNLLDLDLLSNLVSNLVSLLVVLVVDAGDQRQVVLLSSPQSNCCVVQVDLQQVRGDQSQQLSLLVSLQSNLVSNLVVCVVPPDDLSSLLRSVNNSQSNLQSCQCSHNDNVSVPAGSLLSSLVSNVPDPPLPLVVLVCCQDPSNLSNLLVSLVRVVVVVDVVNCVSVLVSCPDPSNVSSLVSHVVNDDCPGSNNVSNVVSVVVVVVVVVVVVVVVVVVVVVVVVVVVVVVPDDDDDDDDDDDDDDDDPDDPDPPVVVVVVVVVVPD

pLDDT: mean 73.6, std 20.06, range [28.44, 96.69]